Protein AF-A0A936LA09-F1 (afdb_monomer_lite)

Structure (mmCIF, N/CA/C/O backbone):
data_AF-A0A936LA09-F1
#
_entry.id   AF-A0A936LA09-F1
#
loop_
_atom_site.group_PDB
_atom_site.id
_atom_site.type_symbol
_atom_site.label_atom_id
_atom_site.label_alt_id
_atom_site.label_comp_id
_atom_site.label_asym_id
_atom_site.label_entity_id
_atom_site.label_seq_id
_atom_site.pdbx_PDB_ins_code
_atom_site.Cartn_x
_atom_site.Cartn_y
_atom_site.Cartn_z
_atom_site.occupancy
_atom_site.B_iso_or_equiv
_atom_site.auth_seq_id
_atom_site.auth_comp_id
_atom_site.auth_asym_id
_atom_site.auth_atom_id
_atom_site.pdbx_PDB_model_num
ATOM 1 N N . MET A 1 1 ? -47.688 -0.147 42.713 1.00 74.88 1 MET A N 1
ATOM 2 C CA . MET A 1 1 ? -46.733 -1.280 42.700 1.00 74.88 1 MET A CA 1
ATOM 3 C C . MET A 1 1 ? -46.413 -1.676 44.138 1.00 74.88 1 MET A C 1
ATOM 5 O O . MET A 1 1 ? -46.249 -0.783 44.959 1.00 74.88 1 MET A O 1
ATOM 9 N N . LYS A 1 2 ? -46.378 -2.975 44.463 1.00 88.44 2 LYS A N 1
ATOM 10 C CA . LYS A 1 2 ? -46.020 -3.497 45.798 1.00 88.44 2 LYS A CA 1
ATOM 11 C C . LYS A 1 2 ? -44.845 -4.467 45.643 1.00 88.44 2 LYS A C 1
ATOM 13 O O . LYS A 1 2 ? -44.886 -5.309 44.753 1.00 88.44 2 LYS A O 1
ATOM 18 N N . LEU A 1 3 ? -43.818 -4.344 46.483 1.00 84.94 3 LEU A N 1
ATOM 19 C CA . LEU A 1 3 ? -42.642 -5.223 46.501 1.00 84.94 3 LEU A CA 1
ATOM 20 C C . LEU A 1 3 ? -42.650 -6.055 47.788 1.00 84.94 3 LEU A C 1
ATOM 22 O O . LEU A 1 3 ? -42.941 -5.524 48.857 1.00 84.94 3 LEU A O 1
ATOM 26 N N . LYS A 1 4 ? -42.336 -7.351 47.684 1.00 92.81 4 LYS A N 1
ATOM 27 C CA . LYS A 1 4 ? -42.234 -8.273 48.824 1.00 92.81 4 LYS A CA 1
ATOM 28 C C . LYS A 1 4 ? -40.834 -8.873 48.861 1.00 92.81 4 LYS A C 1
ATOM 30 O O . LYS A 1 4 ? -40.398 -9.460 47.874 1.00 92.81 4 LYS A O 1
ATOM 35 N N . ALA A 1 5 ? -40.161 -8.760 50.002 1.00 90.56 5 ALA A N 1
ATOM 36 C CA . ALA A 1 5 ? -38.896 -9.442 50.236 1.00 90.56 5 ALA A CA 1
ATOM 37 C C . ALA A 1 5 ? -39.129 -10.965 50.257 1.00 90.56 5 ALA A C 1
ATOM 39 O O . ALA A 1 5 ? -39.983 -11.459 50.996 1.00 90.56 5 ALA A O 1
ATOM 40 N N . LYS A 1 6 ? -38.420 -11.699 49.394 1.00 94.19 6 LYS A N 1
ATOM 41 C CA . LYS A 1 6 ? -38.473 -13.173 49.319 1.00 94.19 6 LYS A CA 1
ATOM 42 C C . LYS A 1 6 ? -37.477 -13.848 50.265 1.00 94.19 6 LYS A C 1
ATOM 44 O O . LYS A 1 6 ? -37.658 -15.010 50.599 1.00 94.19 6 LYS A O 1
ATOM 49 N N . SER A 1 7 ? -36.476 -13.099 50.708 1.00 94.06 7 SER A N 1
ATOM 50 C CA . SER A 1 7 ? -35.463 -13.469 51.692 1.00 94.06 7 SER A CA 1
ATOM 51 C C . SER A 1 7 ? -35.265 -12.300 52.663 1.00 94.06 7 SER A C 1
ATOM 53 O O . SER A 1 7 ? -35.717 -11.188 52.360 1.00 94.06 7 SER A O 1
ATOM 55 N N . PRO A 1 8 ? -34.597 -12.501 53.813 1.00 91.12 8 PRO A N 1
ATOM 56 C CA . PRO A 1 8 ? -34.135 -11.390 54.637 1.00 91.12 8 PRO A CA 1
ATOM 57 C C . PRO A 1 8 ? -33.322 -10.406 53.788 1.00 91.12 8 PRO A C 1
ATOM 59 O O . PRO A 1 8 ? -32.470 -10.818 53.000 1.00 91.12 8 PRO A O 1
ATOM 62 N N . ILE A 1 9 ? -33.619 -9.112 53.916 1.00 87.62 9 ILE A N 1
ATOM 63 C CA . ILE A 1 9 ? -32.926 -8.040 53.198 1.00 87.62 9 ILE A CA 1
ATOM 64 C C . ILE A 1 9 ? -32.299 -7.080 54.201 1.00 87.62 9 ILE A C 1
ATOM 66 O O . ILE A 1 9 ? -32.921 -6.731 55.202 1.00 87.62 9 ILE A O 1
ATOM 70 N N . PHE A 1 10 ? -31.082 -6.636 53.907 1.00 86.94 10 PHE A N 1
ATOM 71 C CA . PHE A 1 10 ? -30.385 -5.609 54.669 1.00 86.94 10 PHE A CA 1
ATOM 72 C C . PHE A 1 10 ? -30.048 -4.443 53.743 1.00 86.94 10 PHE A C 1
ATOM 74 O O . PHE A 1 10 ? -29.351 -4.621 52.745 1.00 86.94 10 PHE A O 1
ATOM 81 N N . VAL A 1 11 ? -30.561 -3.254 54.064 1.00 84.94 11 VAL A N 1
ATOM 82 C CA . VAL A 1 11 ? -30.237 -2.012 53.355 1.00 84.94 11 VAL A CA 1
ATOM 83 C C . VAL A 1 11 ? -29.747 -1.012 54.389 1.00 84.94 11 VAL A C 1
ATOM 85 O O . VAL A 1 11 ? -30.521 -0.517 55.208 1.00 84.94 11 VAL A O 1
ATOM 88 N N . ARG A 1 12 ? -28.434 -0.784 54.364 1.00 81.50 12 ARG A N 1
ATOM 89 C CA . ARG A 1 12 ? -27.720 0.072 55.311 1.00 81.50 12 ARG A CA 1
ATOM 90 C C . ARG A 1 12 ? -28.133 1.532 55.153 1.00 81.50 12 ARG A C 1
ATOM 92 O O . ARG A 1 12 ? -28.332 2.001 54.032 1.00 81.50 12 ARG A O 1
ATOM 99 N N . ASP A 1 13 ? -28.177 2.254 56.266 1.00 80.44 13 ASP A N 1
ATOM 100 C CA . ASP A 1 13 ? -28.406 3.688 56.250 1.00 80.44 13 ASP A CA 1
ATOM 101 C C . ASP A 1 13 ? -27.199 4.483 55.728 1.00 80.44 13 ASP A C 1
ATOM 103 O O . ASP A 1 13 ? -26.047 4.249 56.099 1.00 80.44 13 ASP A O 1
ATOM 107 N N . GLY A 1 14 ? -27.476 5.450 54.852 1.00 66.75 14 GLY A N 1
ATOM 108 C CA . GLY A 1 14 ? -26.457 6.290 54.219 1.00 66.75 14 GLY A CA 1
ATOM 109 C C . GLY A 1 14 ? -26.005 7.475 55.077 1.00 66.75 14 GLY A C 1
ATOM 110 O O . GLY A 1 14 ? -24.965 8.069 54.791 1.00 66.75 14 GLY A O 1
ATOM 111 N N . ILE A 1 15 ? -26.759 7.835 56.122 1.00 63.25 15 ILE A N 1
ATOM 112 C CA . ILE A 1 15 ? -26.456 8.988 56.988 1.00 63.25 15 ILE A CA 1
ATOM 113 C C . ILE A 1 15 ? -25.325 8.648 57.968 1.00 63.25 15 ILE A C 1
ATOM 115 O O . ILE A 1 15 ? -24.419 9.463 58.159 1.00 63.25 15 ILE A O 1
ATOM 119 N N . GLY A 1 16 ? -25.293 7.414 58.486 1.00 56.69 16 GLY A N 1
ATOM 120 C CA . GLY A 1 16 ? -24.217 6.924 59.359 1.00 56.69 16 GLY A CA 1
ATOM 121 C C . GLY A 1 16 ? -22.817 6.952 58.721 1.00 56.69 16 GLY A C 1
ATOM 122 O O . GLY A 1 16 ? -21.820 7.021 59.432 1.00 56.69 16 GLY A O 1
ATOM 123 N N . GLN A 1 17 ? -22.710 6.973 57.384 1.00 52.00 17 GLN A N 1
ATOM 124 C CA . GLN A 1 17 ? -21.425 7.120 56.685 1.00 52.00 17 GLN A CA 1
ATOM 125 C C . GLN A 1 17 ? -20.828 8.532 56.757 1.00 52.00 17 GLN A C 1
ATOM 127 O O . GLN A 1 17 ? -19.607 8.656 56.688 1.00 52.00 17 GLN A O 1
ATOM 132 N N . LYS A 1 18 ? -21.648 9.589 56.856 1.00 51.75 18 LYS A N 1
ATOM 133 C CA . LYS A 1 18 ? -21.133 10.966 56.956 1.00 51.75 18 LYS A CA 1
ATOM 134 C C . LYS A 1 18 ? -20.646 11.273 58.371 1.00 51.75 18 LYS A C 1
ATOM 136 O O . LYS A 1 18 ? -19.568 11.819 58.526 1.00 51.75 18 LYS A O 1
ATOM 141 N N . GLN A 1 19 ? -21.378 10.824 59.390 1.00 50.25 19 GLN A N 1
ATOM 142 C CA . GLN A 1 19 ? -21.006 11.058 60.791 1.00 50.25 19 GLN A CA 1
ATOM 143 C C . GLN A 1 19 ? -19.781 10.237 61.238 1.00 50.25 19 GLN A C 1
ATOM 145 O O . GLN A 1 19 ? -18.969 10.737 62.007 1.00 50.25 19 GLN A O 1
ATOM 150 N N . ALA A 1 20 ? -19.593 9.021 60.708 1.00 51.16 20 ALA A N 1
ATOM 151 C CA . ALA A 1 20 ? -18.430 8.181 61.022 1.00 51.16 20 ALA A CA 1
ATOM 152 C C . ALA A 1 20 ? -17.122 8.607 60.323 1.00 51.16 20 ALA A C 1
ATOM 154 O O . ALA A 1 20 ? -16.051 8.154 60.713 1.00 51.16 20 ALA A O 1
ATOM 155 N N . LYS A 1 21 ? -17.184 9.446 59.276 1.00 50.59 21 LYS A N 1
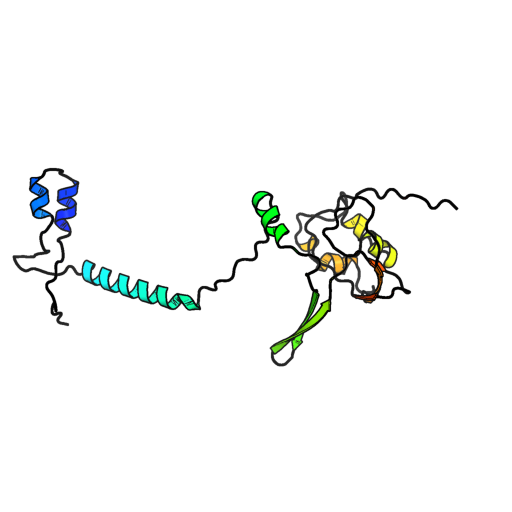ATOM 156 C CA . LYS A 1 21 ? -15.981 9.977 58.608 1.00 50.59 21 LYS A CA 1
ATOM 157 C C . LYS A 1 21 ? -15.410 11.217 59.293 1.00 50.59 21 LYS A C 1
ATOM 159 O O . LYS A 1 21 ? -14.215 11.456 59.159 1.00 50.59 21 LYS A O 1
ATOM 164 N N . ASP A 1 22 ? -16.241 11.948 60.034 1.00 51.84 22 ASP A N 1
ATOM 165 C CA . ASP A 1 22 ? -15.841 13.192 60.695 1.00 51.84 22 ASP A CA 1
ATOM 166 C C . ASP A 1 22 ? -15.380 12.980 62.151 1.00 51.84 22 ASP A C 1
ATOM 168 O O . ASP A 1 22 ? -14.693 13.840 62.687 1.00 51.84 22 ASP A O 1
ATOM 172 N N . ASN A 1 23 ? -15.676 11.830 62.780 1.00 50.12 23 ASN A N 1
ATOM 173 C CA . ASN A 1 23 ? -15.190 11.478 64.121 1.00 50.12 23 ASN A CA 1
ATOM 174 C C . ASN A 1 23 ? -14.807 9.990 64.202 1.00 50.12 23 ASN A C 1
ATOM 176 O O . ASN A 1 23 ? -15.669 9.109 64.207 1.00 50.12 23 ASN A O 1
ATOM 180 N N . TYR A 1 24 ? -13.502 9.715 64.280 1.00 46.81 24 TYR A N 1
ATOM 181 C CA . TYR A 1 24 ? -12.940 8.375 64.476 1.00 46.81 24 TYR A CA 1
ATOM 182 C C . TYR A 1 24 ? -12.953 8.033 65.979 1.00 46.81 24 TYR A C 1
ATOM 184 O O . TYR A 1 24 ? -11.932 8.109 66.656 1.00 46.81 24 TYR A O 1
ATOM 192 N N . GLN A 1 25 ? -14.138 7.737 66.514 1.00 52.62 25 GLN A N 1
ATOM 193 C CA . GLN A 1 25 ? -14.345 7.224 67.874 1.00 52.62 25 GLN A CA 1
ATOM 194 C C . GLN A 1 25 ? -15.089 5.881 67.797 1.00 52.62 25 GLN A C 1
ATOM 196 O O . GLN A 1 25 ? -16.050 5.737 67.035 1.00 52.62 25 GLN A O 1
ATOM 201 N N . ASP A 1 26 ? -14.606 4.883 68.542 1.00 49.09 26 ASP A N 1
ATOM 202 C CA . ASP A 1 26 ? -15.021 3.469 68.470 1.00 49.09 26 ASP A CA 1
ATOM 203 C C . ASP A 1 26 ? -16.518 3.238 68.774 1.00 49.09 26 ASP A C 1
ATOM 205 O O . ASP A 1 26 ? -17.129 2.278 68.304 1.00 49.09 26 ASP A O 1
ATOM 209 N N . ASP A 1 27 ? -17.157 4.161 69.482 1.00 49.31 27 ASP A N 1
ATOM 210 C CA . ASP A 1 27 ? -18.582 4.192 69.817 1.00 49.31 27 ASP A CA 1
ATOM 211 C C . ASP A 1 27 ? -19.490 4.610 68.637 1.00 49.31 27 ASP A C 1
ATOM 213 O O . ASP A 1 27 ? -20.666 4.233 68.586 1.00 49.31 27 ASP A O 1
ATOM 217 N N . VAL A 1 28 ? -18.947 5.272 67.606 1.00 50.03 28 VAL A N 1
ATOM 218 C CA . VAL A 1 28 ? -19.674 5.624 66.366 1.00 50.03 28 VAL A CA 1
ATOM 219 C C . VAL A 1 28 ? -19.814 4.413 65.427 1.00 50.03 28 VAL A C 1
ATOM 221 O O . VAL A 1 28 ? -20.756 4.346 64.628 1.00 50.03 28 VAL A O 1
ATOM 224 N N . GLN A 1 29 ? -18.945 3.400 65.555 1.00 47.84 29 GLN A N 1
ATOM 225 C CA . GLN A 1 29 ? -19.029 2.174 64.750 1.00 47.84 29 GLN A CA 1
ATOM 226 C C . GLN A 1 29 ? -20.273 1.330 65.063 1.00 47.84 29 GLN A C 1
ATOM 228 O O . GLN A 1 29 ? -20.778 0.660 64.162 1.00 47.84 29 GLN A O 1
ATOM 233 N N . GLN A 1 30 ? -20.846 1.402 66.271 1.00 49.03 30 GLN A N 1
ATOM 234 C CA . GLN A 1 30 ? -22.071 0.647 66.580 1.00 49.03 30 GLN A CA 1
ATOM 235 C C . GLN A 1 30 ? -23.279 1.118 65.750 1.00 49.03 30 GLN A C 1
ATOM 237 O O . GLN A 1 30 ? -24.130 0.313 65.372 1.00 49.03 30 GLN A O 1
ATOM 242 N N . ASN A 1 31 ? -23.312 2.396 65.358 1.00 52.16 31 ASN A N 1
ATOM 243 C CA . ASN A 1 31 ? -24.370 2.956 64.510 1.00 52.16 31 ASN A CA 1
ATOM 244 C C . ASN A 1 31 ? -24.140 2.723 63.006 1.00 52.16 31 ASN A C 1
ATOM 246 O O . ASN A 1 31 ? -25.004 3.040 62.181 1.00 52.16 31 ASN A O 1
ATOM 250 N N . ALA A 1 32 ? -23.001 2.134 62.631 1.00 56.38 32 ALA A N 1
ATOM 251 C CA . ALA A 1 32 ? -22.631 1.892 61.245 1.00 56.38 32 ALA A CA 1
ATOM 252 C C . ALA A 1 32 ? -23.529 0.846 60.561 1.00 56.38 32 ALA A C 1
ATOM 254 O O . ALA A 1 32 ? -23.687 0.904 59.344 1.00 56.38 32 ALA A O 1
ATOM 255 N N . HIS A 1 33 ? -24.142 -0.076 61.308 1.00 66.38 33 HIS A N 1
ATOM 256 C CA . HIS A 1 33 ? -24.943 -1.186 60.770 1.00 66.38 33 HIS A CA 1
ATOM 257 C C . HIS A 1 33 ? -26.460 -0.987 60.913 1.00 66.38 33 HIS A C 1
ATOM 259 O O . HIS A 1 33 ? -27.222 -1.950 60.981 1.00 66.38 33 HIS A O 1
ATOM 265 N N . THR A 1 34 ? -26.920 0.262 60.939 1.00 73.94 34 THR A N 1
ATOM 266 C CA . THR A 1 34 ? -28.344 0.593 61.073 1.00 73.94 34 THR A CA 1
ATOM 267 C C . THR A 1 34 ? -29.083 0.550 59.732 1.00 73.94 34 THR A C 1
ATOM 269 O O . THR A 1 34 ? -28.506 0.776 58.665 1.00 73.94 34 THR A O 1
ATOM 272 N N . PHE A 1 35 ? -30.379 0.230 59.780 1.00 81.56 35 PHE A N 1
ATOM 273 C CA . PHE A 1 35 ? -31.282 0.298 58.629 1.00 81.56 35 PHE A CA 1
ATOM 274 C C . PHE A 1 35 ? -31.772 1.729 58.402 1.00 81.56 35 PHE A C 1
ATOM 276 O O . PHE A 1 35 ? -32.018 2.463 59.361 1.00 81.56 35 PHE A O 1
ATOM 283 N N . SER A 1 36 ? -32.037 2.098 57.145 1.00 82.25 36 SER A N 1
ATOM 284 C CA . SER A 1 36 ? -32.763 3.337 56.852 1.00 82.25 36 SER A CA 1
ATOM 285 C C . SER A 1 36 ? -34.175 3.290 57.446 1.00 82.25 36 SER A C 1
ATOM 287 O O . SER A 1 36 ? -34.971 2.399 57.133 1.00 82.25 36 SER A O 1
ATOM 289 N N . GLN A 1 37 ? -34.493 4.265 58.299 1.00 84.44 37 GLN A N 1
ATOM 290 C CA . GLN A 1 37 ? -35.781 4.363 58.982 1.00 84.44 37 GLN A CA 1
ATOM 291 C C . GLN A 1 37 ? -36.306 5.798 59.023 1.00 84.44 37 GLN A C 1
ATOM 293 O O . GLN A 1 37 ? -35.547 6.756 59.141 1.00 84.44 37 GLN A O 1
ATOM 298 N N . TYR A 1 38 ? -37.625 5.949 58.957 1.00 81.12 38 TYR A N 1
ATOM 299 C CA . TYR A 1 38 ? -38.308 7.216 59.198 1.00 81.12 38 TYR A CA 1
ATOM 300 C C . TYR A 1 38 ? -39.467 6.969 60.161 1.00 81.12 38 TYR A C 1
ATOM 302 O O . TYR A 1 38 ? -40.348 6.157 59.879 1.00 81.12 38 TYR A O 1
ATOM 310 N N . LYS A 1 39 ? -39.452 7.642 61.321 1.00 85.31 39 LYS A N 1
ATOM 311 C CA . LYS A 1 39 ? -40.454 7.474 62.393 1.00 85.31 39 LYS A CA 1
ATOM 312 C C . LYS A 1 39 ? -40.681 5.998 62.783 1.00 85.31 39 LYS A C 1
ATOM 314 O O . LYS A 1 39 ? -41.817 5.536 62.850 1.00 85.31 39 LYS A O 1
ATOM 319 N N . GLY A 1 40 ? -39.592 5.245 62.971 1.00 81.75 40 GLY A N 1
ATOM 320 C CA . GLY A 1 40 ? -39.626 3.830 63.372 1.00 81.75 40 GLY A CA 1
ATOM 321 C C . GLY A 1 40 ? -40.079 2.849 62.283 1.00 81.75 40 GLY A C 1
ATOM 322 O O . GLY A 1 40 ? -40.226 1.661 62.553 1.00 81.75 40 GLY A O 1
ATOM 323 N N . ARG A 1 41 ? -40.304 3.315 61.047 1.00 85.19 41 ARG A N 1
ATOM 324 C CA . ARG A 1 41 ? -40.605 2.454 59.898 1.00 85.19 41 ARG A CA 1
ATOM 325 C C . ARG A 1 41 ? -39.387 2.343 58.997 1.00 85.19 41 ARG A C 1
ATOM 327 O O . ARG A 1 41 ? -38.902 3.352 58.485 1.00 85.19 41 ARG A O 1
ATOM 334 N N . TYR A 1 42 ? -38.928 1.116 58.785 1.00 88.88 42 TYR A N 1
ATOM 335 C CA . TYR A 1 42 ? -37.850 0.825 57.848 1.00 88.88 42 TYR A CA 1
ATOM 336 C C . TYR A 1 42 ? -38.304 1.032 56.406 1.00 88.88 42 TYR A C 1
ATOM 338 O O . TYR A 1 42 ? -39.445 0.726 56.047 1.00 88.88 42 TYR A O 1
ATOM 346 N N . PHE A 1 43 ? -37.404 1.536 55.571 1.00 88.44 43 PHE A N 1
ATOM 347 C CA . PHE A 1 43 ? -37.664 1.723 54.150 1.00 88.44 43 PHE A CA 1
ATOM 348 C C . PHE A 1 43 ? -36.411 1.448 53.320 1.00 88.44 43 PHE A C 1
ATOM 350 O O . PHE A 1 43 ? -35.287 1.511 53.809 1.00 88.44 43 PHE A O 1
ATOM 357 N N . ILE A 1 44 ? -36.616 1.163 52.036 1.00 89.00 44 ILE A N 1
ATOM 358 C CA . ILE A 1 44 ? -35.534 1.052 51.058 1.00 89.00 44 ILE A CA 1
ATOM 359 C C . ILE A 1 44 ? -35.396 2.417 50.375 1.00 89.00 44 ILE A C 1
ATOM 361 O O . ILE A 1 44 ? -36.367 2.876 49.763 1.00 89.00 44 ILE A O 1
ATOM 365 N N . PRO A 1 45 ? -34.231 3.083 50.439 1.00 88.94 45 PRO A N 1
ATOM 366 C CA . PRO A 1 45 ? -34.027 4.343 49.740 1.00 88.94 45 PRO A CA 1
ATOM 367 C C . PRO A 1 45 ? -34.221 4.191 48.225 1.00 88.94 45 PRO A C 1
ATOM 369 O O . PRO A 1 45 ? -33.708 3.254 47.607 1.00 88.94 45 PRO A O 1
ATOM 372 N N . GLY A 1 46 ? -34.894 5.158 47.593 1.00 89.94 46 GLY A N 1
ATOM 373 C CA . GLY A 1 46 ? -35.107 5.152 46.138 1.00 89.94 46 GLY A CA 1
ATOM 374 C C . GLY A 1 46 ? -33.800 5.153 45.332 1.00 89.94 46 GLY A C 1
ATOM 375 O O . GLY A 1 46 ? -33.738 4.593 44.239 1.00 89.94 46 GLY A O 1
ATOM 376 N N . THR A 1 47 ? -32.724 5.706 45.896 1.00 89.62 47 THR A N 1
ATOM 377 C CA . THR A 1 47 ? -31.371 5.673 45.322 1.00 89.62 47 THR A CA 1
ATOM 378 C C . THR A 1 47 ? -30.799 4.259 45.224 1.00 89.62 47 THR A C 1
ATOM 380 O O . THR A 1 47 ? -30.135 3.956 44.235 1.00 89.62 47 THR A O 1
ATOM 383 N N . SER A 1 48 ? -31.103 3.378 46.184 1.00 88.81 48 SER A N 1
ATOM 384 C CA . SER A 1 48 ? -30.666 1.975 46.159 1.00 88.81 48 SER A CA 1
ATOM 385 C C . SER A 1 48 ? -31.372 1.201 45.045 1.00 88.81 48 SER A C 1
ATOM 387 O O . SER A 1 48 ? -30.724 0.507 44.267 1.00 88.81 48 SER A O 1
ATOM 389 N N . ILE A 1 49 ? -32.689 1.395 44.897 1.00 90.38 49 ILE A N 1
ATOM 390 C CA . ILE A 1 49 ? -33.475 0.779 43.813 1.00 90.38 49 ILE A CA 1
ATOM 391 C C . ILE A 1 49 ? -33.000 1.292 42.447 1.00 90.38 49 ILE A C 1
ATOM 393 O O . ILE A 1 49 ? -32.786 0.503 41.528 1.00 90.38 49 ILE A O 1
ATOM 397 N N . LYS A 1 50 ? -32.777 2.606 42.319 1.00 92.50 50 LYS A N 1
ATOM 398 C CA . LYS A 1 50 ? -32.237 3.220 41.098 1.00 92.50 50 LYS A CA 1
ATOM 399 C C . LYS A 1 50 ? -30.862 2.652 40.734 1.00 92.50 50 LYS A C 1
ATOM 401 O O . LYS A 1 50 ? -30.625 2.356 39.567 1.00 92.50 50 LYS A O 1
ATOM 406 N N . GLY A 1 51 ? -29.970 2.510 41.715 1.00 92.12 51 GLY A N 1
ATOM 407 C CA . GLY A 1 51 ? -28.637 1.935 41.526 1.00 92.12 51 GLY A CA 1
ATOM 408 C C . GLY A 1 51 ? -28.693 0.478 41.073 1.00 92.12 51 GLY A C 1
ATOM 409 O O . GLY A 1 51 ? -28.039 0.125 40.098 1.00 92.12 51 GLY A O 1
ATOM 410 N N . MET A 1 52 ? -29.541 -0.334 41.711 1.00 92.44 52 MET A N 1
ATOM 411 C CA . MET A 1 52 ? -29.761 -1.733 41.334 1.00 92.44 52 MET A CA 1
ATOM 412 C C . MET A 1 52 ? -30.224 -1.862 39.876 1.00 92.44 52 MET A C 1
ATOM 414 O O . MET A 1 52 ? -29.632 -2.623 39.116 1.00 92.44 52 MET A O 1
ATOM 418 N N . ILE A 1 53 ? -31.243 -1.095 39.467 1.00 94.56 53 ILE A N 1
ATOM 419 C CA . ILE A 1 53 ? -31.761 -1.137 38.090 1.00 94.56 53 ILE A CA 1
ATOM 420 C C . ILE A 1 53 ? -30.697 -0.675 37.091 1.00 94.56 53 ILE A C 1
ATOM 422 O O . ILE A 1 53 ? -30.506 -1.331 36.070 1.00 94.56 53 ILE A O 1
ATOM 426 N N . ARG A 1 54 ? -29.981 0.422 37.385 1.00 93.00 54 ARG A N 1
ATOM 427 C CA . ARG A 1 54 ? -28.890 0.911 36.529 1.00 93.00 54 ARG A CA 1
ATOM 428 C C . ARG A 1 54 ? -27.823 -0.163 36.323 1.00 93.00 54 ARG A C 1
ATOM 430 O O . ARG A 1 54 ? -27.463 -0.410 35.183 1.00 93.00 54 ARG A O 1
ATOM 437 N N . ASN A 1 55 ? -27.368 -0.798 37.401 1.00 93.56 55 ASN A N 1
ATOM 438 C CA . ASN A 1 55 ? -26.309 -1.802 37.342 1.00 93.56 55 ASN A CA 1
ATOM 439 C C . ASN A 1 55 ? -26.711 -3.007 36.477 1.00 93.56 55 ASN A C 1
ATOM 441 O O . ASN A 1 55 ? -25.952 -3.447 35.622 1.00 93.56 55 ASN A O 1
ATOM 445 N N . VAL A 1 56 ? -27.938 -3.509 36.646 1.00 92.69 56 VAL A N 1
ATOM 446 C CA . VAL A 1 56 ? -28.445 -4.620 35.823 1.00 92.69 56 VAL A CA 1
ATOM 447 C C . VAL A 1 56 ? -28.557 -4.213 34.351 1.00 92.69 56 VAL A C 1
ATOM 449 O O . VAL A 1 56 ? -28.144 -4.969 33.477 1.00 92.69 56 VAL A O 1
ATOM 452 N N . LEU A 1 57 ? -29.078 -3.016 34.060 1.00 90.62 57 LEU A N 1
ATOM 453 C CA . LEU A 1 57 ? -29.200 -2.522 32.686 1.00 90.62 57 LEU A CA 1
ATOM 454 C C . LEU A 1 57 ? -27.830 -2.329 32.017 1.00 90.62 57 LEU A C 1
ATOM 456 O O . LEU A 1 57 ? -27.682 -2.604 30.831 1.00 90.62 57 LEU A O 1
ATOM 460 N N . GLU A 1 58 ? -26.838 -1.865 32.771 1.00 87.19 58 GLU A N 1
ATOM 461 C CA . GLU A 1 58 ? -25.464 -1.673 32.311 1.00 87.19 58 GLU A CA 1
ATOM 462 C C . GLU A 1 58 ? -24.812 -3.007 31.930 1.00 87.19 58 GLU A C 1
ATOM 464 O O . GLU A 1 58 ? -24.317 -3.141 30.812 1.00 87.19 58 GLU A O 1
ATOM 469 N N . ILE A 1 59 ? -24.919 -4.024 32.792 1.00 87.88 59 ILE A N 1
ATOM 470 C CA . ILE A 1 59 ? -24.432 -5.383 32.505 1.00 87.88 59 ILE A CA 1
ATOM 471 C C . ILE A 1 59 ? -25.106 -5.950 31.249 1.00 87.88 59 ILE A C 1
ATOM 473 O O . ILE A 1 59 ? -24.421 -6.455 30.362 1.00 87.88 59 ILE A O 1
ATOM 477 N N . LEU A 1 60 ? -26.434 -5.833 31.139 1.00 87.38 60 LEU A N 1
ATOM 478 C CA . LEU A 1 60 ? -27.172 -6.292 29.956 1.00 87.38 60 LEU A CA 1
ATOM 479 C C . LEU A 1 60 ? -26.746 -5.545 28.684 1.00 87.38 60 LEU A C 1
ATOM 481 O O . LEU A 1 60 ? -26.636 -6.150 27.620 1.00 87.38 60 LEU A O 1
ATOM 485 N N . SER A 1 61 ? -26.486 -4.240 28.792 1.00 82.69 61 SER A N 1
ATOM 486 C CA . SER A 1 61 ? -26.063 -3.412 27.659 1.00 82.69 61 SER A CA 1
ATOM 487 C C . SER A 1 61 ? -24.660 -3.779 27.178 1.00 82.69 61 SER A C 1
ATOM 489 O O . SER A 1 61 ? -24.446 -3.858 25.972 1.00 82.69 61 SER A O 1
ATOM 491 N N . PHE A 1 62 ? -23.719 -4.032 28.094 1.00 77.44 62 PHE A N 1
ATOM 492 C CA . PHE A 1 62 ? -22.358 -4.443 27.741 1.00 77.44 62 PHE A CA 1
ATOM 493 C C . PHE A 1 62 ? -22.278 -5.895 27.264 1.00 77.44 62 PHE A C 1
ATOM 495 O O . PHE A 1 62 ? -21.550 -6.166 26.314 1.00 77.44 62 PHE A O 1
ATOM 502 N N . GLY A 1 63 ? -23.067 -6.811 27.834 1.00 76.38 63 GLY A N 1
ATOM 503 C CA . GLY A 1 63 ? -23.166 -8.186 27.331 1.00 76.38 63 GLY A CA 1
ATOM 504 C C . GLY A 1 63 ? -23.680 -8.248 25.888 1.00 76.38 63 GLY A C 1
ATOM 505 O O . GLY A 1 63 ? -23.208 -9.046 25.091 1.00 76.38 63 GLY A O 1
ATOM 506 N N . ALA A 1 64 ? -24.574 -7.337 25.496 1.00 70.88 64 ALA A N 1
ATOM 507 C CA . ALA A 1 64 ? -25.064 -7.236 24.119 1.00 70.88 64 ALA A CA 1
ATOM 508 C C . ALA A 1 64 ? -24.062 -6.600 23.124 1.00 70.88 64 ALA A C 1
ATOM 510 O O . ALA A 1 64 ? -24.380 -6.465 21.938 1.00 70.88 64 ALA A O 1
ATOM 511 N N . MET A 1 65 ? -22.880 -6.163 23.578 1.00 67.19 65 MET A N 1
ATOM 512 C CA . MET A 1 65 ? -21.826 -5.618 22.713 1.00 67.19 65 MET A CA 1
ATOM 513 C C . MET A 1 65 ? -20.804 -6.669 22.255 1.00 67.19 65 MET A C 1
ATOM 515 O O . MET A 1 65 ? -19.956 -6.330 21.434 1.00 67.19 65 MET A O 1
ATOM 519 N N . GLU A 1 66 ? -20.897 -7.921 22.714 1.00 62.91 66 GLU A N 1
ATOM 520 C CA . GLU A 1 66 ? -19.946 -8.999 22.386 1.00 62.91 66 GLU A CA 1
ATOM 521 C C . GLU A 1 66 ? -19.833 -9.241 20.863 1.00 62.91 66 GLU A C 1
ATOM 523 O O . GLU A 1 66 ? -18.730 -9.318 20.335 1.00 62.91 66 GLU A O 1
ATOM 528 N N . ASP A 1 67 ? -20.950 -9.175 20.126 1.00 61.66 67 ASP A N 1
ATOM 529 C CA . ASP A 1 67 ? -20.983 -9.285 18.652 1.00 61.66 67 ASP A CA 1
ATOM 530 C C . ASP A 1 67 ? -20.721 -7.957 17.905 1.00 61.66 67 ASP A C 1
ATOM 532 O O . ASP A 1 67 ? -20.694 -7.912 16.672 1.00 61.66 67 ASP A O 1
ATOM 536 N N . LYS A 1 68 ? -20.582 -6.837 18.627 1.00 57.47 68 LYS A N 1
ATOM 537 C CA . LYS A 1 68 ? -20.387 -5.489 18.048 1.00 57.47 68 LYS A CA 1
ATOM 538 C C . LYS A 1 68 ? -18.972 -4.955 18.226 1.00 57.47 68 LYS A C 1
ATOM 540 O O . LYS A 1 68 ? -18.603 -3.992 17.550 1.00 57.47 68 LYS A O 1
ATOM 545 N N . VAL A 1 69 ? -18.186 -5.554 19.116 1.00 57.47 69 VAL A N 1
ATOM 546 C CA . VAL A 1 69 ? -16.768 -5.244 19.286 1.00 57.47 69 VAL A CA 1
ATOM 547 C C . VAL A 1 69 ? -15.984 -6.262 18.480 1.00 57.47 69 VAL A C 1
ATOM 549 O O . VAL A 1 69 ? -15.810 -7.412 18.858 1.00 57.47 69 VAL A O 1
ATOM 552 N N . ASN A 1 70 ? -15.555 -5.830 17.305 1.00 54.75 70 ASN A N 1
ATOM 553 C CA . ASN A 1 70 ? -14.795 -6.667 16.404 1.00 54.75 70 ASN A CA 1
ATOM 554 C C . ASN A 1 70 ? -13.388 -6.894 16.982 1.00 54.75 70 ASN A C 1
ATOM 556 O O . ASN A 1 70 ? -12.650 -5.924 17.161 1.00 54.75 70 ASN A O 1
ATOM 560 N N . ASP A 1 71 ? -13.004 -8.149 17.230 1.00 52.59 71 ASP A N 1
ATOM 561 C CA . ASP A 1 71 ? -11.661 -8.558 17.686 1.00 52.59 71 ASP A CA 1
ATOM 562 C C . ASP A 1 71 ? -10.621 -8.469 16.548 1.00 52.59 71 ASP A C 1
ATOM 564 O O . ASP A 1 71 ? -9.747 -9.317 16.336 1.00 52.59 71 ASP A O 1
ATOM 568 N N . HIS A 1 72 ? -10.744 -7.430 15.723 1.00 56.72 72 HIS A N 1
ATOM 569 C CA . HIS A 1 72 ? -9.759 -7.105 14.719 1.00 56.72 72 HIS A CA 1
ATOM 570 C C . HIS A 1 72 ? -8.499 -6.639 15.436 1.00 56.72 72 HIS A C 1
ATOM 572 O O . HIS A 1 72 ? -8.384 -5.489 15.858 1.00 56.72 72 HIS A O 1
ATOM 578 N N . LYS A 1 73 ? -7.513 -7.537 15.509 1.00 55.66 73 LYS A N 1
ATOM 579 C CA . LYS A 1 73 ? -6.116 -7.167 15.726 1.00 55.66 73 LYS A CA 1
ATOM 580 C C . LYS A 1 73 ? -5.788 -6.022 14.774 1.00 55.66 73 LYS A C 1
ATOM 582 O O . LYS A 1 73 ? -5.735 -6.216 13.558 1.00 55.66 73 LYS A O 1
ATOM 587 N N . TYR A 1 74 ? -5.604 -4.824 15.321 1.00 55.88 74 TYR A N 1
ATOM 588 C CA . TYR A 1 74 ? -5.159 -3.680 14.541 1.00 55.88 74 TYR A CA 1
ATOM 589 C C . TYR A 1 74 ? -3.885 -4.073 13.799 1.00 55.88 74 TYR A C 1
ATOM 591 O O . TYR A 1 74 ? -2.985 -4.684 14.379 1.00 55.88 74 TYR A O 1
ATOM 599 N N . ALA A 1 75 ? -3.821 -3.755 12.507 1.00 59.00 75 ALA A N 1
ATOM 600 C CA . ALA A 1 75 ? -2.617 -3.985 11.730 1.00 59.00 75 ALA A CA 1
ATOM 601 C C . ALA A 1 75 ? -1.472 -3.203 12.387 1.00 59.00 75 ALA A C 1
ATOM 603 O O . ALA A 1 75 ? -1.417 -1.976 12.290 1.00 59.00 75 ALA A O 1
ATOM 604 N N . LEU A 1 76 ? -0.574 -3.911 13.077 1.00 61.47 76 LEU A N 1
ATOM 605 C CA . LEU A 1 76 ? 0.673 -3.339 13.558 1.00 61.47 76 LEU A CA 1
ATOM 606 C C . LEU A 1 76 ? 1.419 -2.882 12.307 1.00 61.47 76 LEU A C 1
ATOM 608 O O . LEU A 1 76 ? 1.848 -3.708 11.515 1.00 61.47 76 LEU A O 1
ATOM 612 N N . ARG A 1 77 ? 1.497 -1.573 12.079 1.00 62.38 77 ARG A N 1
ATOM 613 C CA . ARG A 1 77 ? 2.254 -0.971 10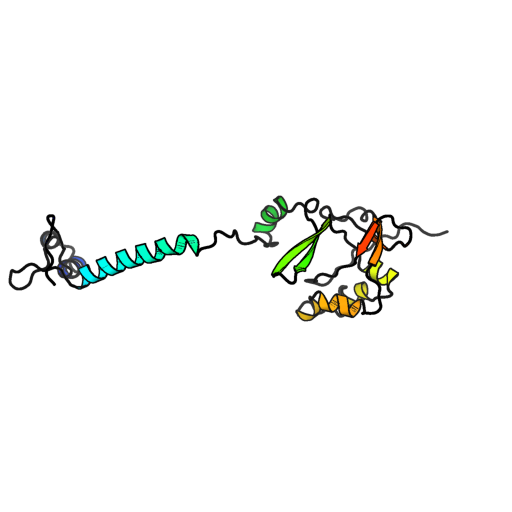.971 1.00 62.38 77 ARG A CA 1
ATOM 614 C C . ARG A 1 77 ? 3.244 0.048 11.515 1.00 62.38 77 ARG A C 1
ATOM 616 O O . ARG A 1 77 ? 3.458 1.106 10.926 1.00 62.38 77 ARG A O 1
ATOM 623 N N . ASP A 1 78 ? 3.806 -0.268 12.673 1.00 63.22 78 ASP A N 1
ATOM 624 C CA . ASP A 1 78 ? 4.801 0.571 13.303 1.00 63.22 78 ASP A CA 1
ATOM 625 C C . ASP A 1 78 ? 6.194 0.149 12.836 1.00 63.22 78 ASP A C 1
ATOM 627 O O . ASP A 1 78 ? 6.683 -0.941 13.126 1.00 63.22 78 ASP A O 1
ATOM 631 N N . LEU A 1 79 ? 6.802 1.023 12.040 1.00 65.12 79 LEU A N 1
ATOM 632 C CA . LEU A 1 79 ? 8.178 0.892 11.569 1.00 65.12 79 LEU A CA 1
ATOM 633 C C . LEU A 1 79 ? 9.152 1.681 12.461 1.00 65.12 79 LEU A C 1
ATOM 635 O O . LEU A 1 79 ? 10.315 1.833 12.088 1.00 65.12 79 LEU A O 1
ATOM 639 N N . SER A 1 80 ? 8.687 2.225 13.592 1.00 59.41 80 SER A N 1
ATOM 640 C CA . SER A 1 80 ? 9.509 2.944 14.564 1.00 59.41 80 SER A CA 1
ATOM 641 C C . SER A 1 80 ? 10.209 1.987 15.536 1.00 59.41 80 SER A C 1
ATOM 643 O O . SER A 1 80 ? 9.736 0.885 15.819 1.00 59.41 80 SER A O 1
ATOM 645 N N . GLY A 1 81 ? 11.385 2.413 16.010 1.00 69.62 81 GLY A N 1
ATOM 646 C CA . GLY A 1 81 ? 12.445 1.553 16.548 1.00 69.62 81 GLY A CA 1
ATOM 647 C C . GLY A 1 81 ? 12.009 0.407 17.466 1.00 69.62 81 GLY A C 1
ATOM 648 O O . GLY A 1 81 ? 12.395 -0.729 17.212 1.00 69.62 81 GLY A O 1
ATOM 649 N N . ALA A 1 82 ? 11.191 0.671 18.492 1.00 67.75 82 ALA A N 1
ATOM 650 C CA . ALA A 1 82 ? 10.840 -0.332 19.505 1.00 67.75 82 ALA A CA 1
ATOM 651 C C . ALA A 1 82 ? 9.952 -1.476 18.977 1.00 67.75 82 ALA A C 1
ATOM 653 O O . ALA A 1 82 ? 10.032 -2.590 19.484 1.00 67.75 82 ALA A O 1
ATOM 654 N N . MET A 1 83 ? 9.127 -1.219 17.956 1.00 66.31 83 MET A N 1
ATOM 655 C CA . MET A 1 83 ? 8.199 -2.206 17.379 1.00 66.31 83 MET A CA 1
ATOM 656 C C . MET A 1 83 ? 8.650 -2.719 16.007 1.00 66.31 83 MET A C 1
ATOM 658 O O . MET A 1 83 ? 8.081 -3.678 15.482 1.00 66.31 83 MET A O 1
ATOM 662 N N . GLN A 1 84 ? 9.703 -2.124 15.441 1.00 69.44 84 GLN A N 1
ATOM 663 C CA . GLN A 1 84 ? 10.230 -2.472 14.127 1.00 69.44 84 GLN A CA 1
ATOM 664 C C . GLN A 1 84 ? 10.681 -3.937 14.049 1.00 69.44 84 GLN A C 1
ATOM 666 O O . GLN A 1 84 ? 10.358 -4.614 13.075 1.00 69.44 84 GLN A O 1
ATOM 671 N N . GLU A 1 85 ? 11.414 -4.445 15.045 1.00 72.56 85 GLU A N 1
ATOM 672 C CA . GLU A 1 85 ? 11.874 -5.842 15.038 1.00 72.56 85 GLU A CA 1
ATOM 673 C C . GLU A 1 85 ? 10.706 -6.825 15.087 1.00 72.56 85 GLU A C 1
ATOM 675 O O . GLU A 1 85 ? 10.676 -7.788 14.322 1.00 72.56 85 GLU A O 1
ATOM 680 N N . GLN A 1 86 ? 9.714 -6.555 15.934 1.00 72.50 86 GLN A N 1
ATOM 681 C CA . GLN A 1 86 ? 8.546 -7.415 16.083 1.00 72.50 86 GLN A CA 1
ATOM 682 C C . GLN A 1 86 ? 7.657 -7.389 14.833 1.00 72.50 86 GLN A C 1
ATOM 684 O O . GLN A 1 86 ? 7.199 -8.440 14.394 1.00 72.50 86 GLN A O 1
ATOM 689 N N . TYR A 1 87 ? 7.493 -6.224 14.199 1.00 70.56 87 TYR A N 1
ATOM 690 C CA . TYR A 1 87 ? 6.806 -6.100 12.913 1.00 70.56 87 TYR A CA 1
ATOM 691 C C . TYR A 1 87 ? 7.552 -6.820 11.777 1.00 70.56 87 TYR A C 1
ATOM 693 O O . TYR A 1 87 ? 6.944 -7.520 10.967 1.00 70.56 87 TYR A O 1
ATOM 701 N N . LEU A 1 88 ? 8.879 -6.671 11.702 1.00 71.06 88 LEU A N 1
ATOM 702 C CA . LEU A 1 88 ? 9.684 -7.272 10.634 1.00 71.06 88 LEU A CA 1
ATOM 703 C C . LEU A 1 88 ? 9.879 -8.782 10.799 1.00 71.06 88 LEU A C 1
ATOM 705 O O . LEU A 1 88 ? 10.086 -9.459 9.794 1.00 71.06 88 LEU A O 1
ATOM 709 N N . LYS A 1 89 ? 9.788 -9.320 12.021 1.00 73.81 89 LYS A N 1
ATOM 710 C CA . LYS A 1 89 ? 9.916 -10.761 12.297 1.00 73.81 89 LYS A CA 1
ATOM 711 C C . LYS A 1 89 ? 8.903 -11.597 11.512 1.00 73.81 89 LYS A C 1
ATOM 713 O O . LYS A 1 89 ? 9.251 -12.658 10.991 1.00 73.81 89 LYS A O 1
ATOM 718 N N . ASP A 1 90 ? 7.681 -11.091 11.391 1.00 69.88 90 ASP A N 1
ATOM 719 C CA . ASP A 1 90 ? 6.593 -11.768 10.683 1.00 69.88 90 ASP A CA 1
ATOM 720 C C . ASP A 1 90 ? 6.452 -11.302 9.224 1.00 69.88 90 ASP A C 1
ATOM 722 O O . ASP A 1 90 ? 5.747 -11.930 8.427 1.00 69.88 90 ASP A O 1
ATOM 726 N N . PHE A 1 91 ? 7.161 -10.239 8.830 1.00 71.19 91 PHE A N 1
ATOM 727 C CA . PHE A 1 91 ? 7.152 -9.728 7.465 1.00 71.19 91 PHE A CA 1
ATOM 728 C C . PHE A 1 91 ? 7.973 -10.634 6.534 1.00 71.19 91 PHE A C 1
ATOM 730 O O . PHE A 1 91 ? 9.194 -10.521 6.436 1.00 71.19 91 PHE A O 1
ATOM 737 N N . LYS A 1 92 ? 7.281 -11.530 5.819 1.00 74.75 92 LYS A N 1
ATOM 738 C CA . LYS A 1 92 ? 7.865 -12.465 4.844 1.00 74.75 92 LYS A CA 1
ATOM 739 C C . LYS A 1 92 ? 7.587 -12.001 3.409 1.00 74.75 92 LYS A C 1
ATOM 741 O O . LYS A 1 92 ? 6.509 -12.278 2.885 1.00 74.75 92 LYS A O 1
ATOM 746 N N . PRO A 1 93 ? 8.511 -11.261 2.773 1.00 68.44 93 PRO A N 1
ATOM 747 C CA . PRO A 1 93 ? 8.308 -10.643 1.460 1.00 68.44 93 PRO A CA 1
ATOM 748 C C . PRO A 1 93 ? 8.100 -11.670 0.339 1.00 68.44 93 PRO A C 1
ATOM 750 O O . PRO A 1 93 ? 7.396 -11.390 -0.626 1.00 68.44 93 PRO A O 1
ATOM 753 N N . ASP A 1 94 ? 8.645 -12.871 0.508 1.00 72.38 94 ASP A N 1
ATOM 754 C CA . ASP A 1 94 ? 8.453 -14.057 -0.330 1.00 72.38 94 ASP A CA 1
ATOM 755 C C . ASP A 1 94 ? 7.038 -14.655 -0.243 1.00 72.38 94 ASP A C 1
ATOM 757 O O . ASP A 1 94 ? 6.670 -15.487 -1.069 1.00 72.38 94 ASP A O 1
ATOM 761 N N . LYS A 1 95 ? 6.231 -14.220 0.731 1.00 79.31 95 LYS A N 1
ATOM 762 C CA . LYS A 1 95 ? 4.842 -14.657 0.942 1.00 79.31 95 LYS A CA 1
ATOM 763 C C . LYS A 1 95 ? 3.820 -13.544 0.722 1.00 79.31 95 LYS A C 1
ATOM 765 O O . LYS A 1 95 ? 2.658 -13.696 1.095 1.00 79.31 95 LYS A O 1
ATOM 770 N N . ILE A 1 96 ? 4.239 -12.423 0.139 1.00 82.38 96 ILE A N 1
ATOM 771 C CA . ILE A 1 96 ? 3.337 -11.330 -0.221 1.00 82.38 96 ILE A CA 1
ATOM 772 C C . ILE A 1 96 ? 2.897 -11.542 -1.663 1.00 82.38 96 ILE A C 1
ATOM 774 O O . ILE A 1 96 ? 3.705 -11.436 -2.581 1.00 82.38 96 ILE A O 1
ATOM 778 N N . TYR A 1 97 ? 1.610 -11.817 -1.844 1.00 87.62 97 TYR A N 1
ATOM 779 C CA . TYR A 1 97 ? 0.981 -11.957 -3.154 1.00 87.62 97 TYR A CA 1
ATOM 780 C C . TYR A 1 97 ? 0.311 -10.644 -3.559 1.00 87.62 97 TYR A C 1
ATOM 782 O O . TYR A 1 97 ? -0.116 -9.857 -2.708 1.00 87.62 97 TYR A O 1
ATOM 790 N N . CYS A 1 98 ? 0.234 -10.387 -4.858 1.00 89.38 98 CYS A N 1
ATOM 791 C CA . CYS A 1 98 ? -0.489 -9.258 -5.423 1.00 89.38 98 CYS A CA 1
ATOM 792 C C . CYS A 1 98 ? -1.565 -9.743 -6.393 1.00 89.38 98 CYS A C 1
ATOM 794 O O . CYS A 1 98 ? -1.476 -10.828 -6.953 1.00 89.38 98 CYS A O 1
ATOM 796 N N . GLY A 1 99 ? -2.587 -8.919 -6.608 1.00 91.69 99 GLY A N 1
ATOM 797 C CA . GLY A 1 99 ? -3.667 -9.249 -7.522 1.00 91.69 99 GLY A CA 1
ATOM 798 C C . GLY A 1 99 ? -4.565 -8.060 -7.825 1.00 91.69 99 GLY A C 1
ATOM 799 O O . GLY A 1 99 ? -4.500 -7.027 -7.152 1.00 91.69 99 GLY A O 1
ATOM 800 N N . TRP A 1 100 ? -5.401 -8.208 -8.847 1.00 93.19 100 TRP A N 1
ATOM 801 C CA . TRP A 1 100 ? -6.414 -7.219 -9.204 1.00 93.19 100 TRP A CA 1
ATOM 802 C C . TRP A 1 100 ? -7.735 -7.560 -8.537 1.00 93.19 100 TRP A C 1
ATOM 804 O O . TRP A 1 100 ? -8.302 -8.619 -8.792 1.00 93.19 100 TRP A O 1
ATOM 814 N N . LEU A 1 101 ? -8.238 -6.650 -7.708 1.00 93.69 101 LEU A N 1
ATOM 815 C CA . LEU A 1 101 ? -9.577 -6.751 -7.145 1.00 93.69 101 LEU A CA 1
ATOM 816 C C . LEU A 1 101 ? -10.580 -6.132 -8.123 1.00 93.69 101 LEU A C 1
ATOM 818 O O . LEU A 1 101 ? -10.486 -4.947 -8.447 1.00 93.69 101 LEU A O 1
ATOM 822 N N . LYS A 1 102 ? -11.550 -6.927 -8.565 1.00 94.94 102 LYS A N 1
ATOM 823 C CA . LYS A 1 102 ? -12.673 -6.493 -9.395 1.00 94.94 102 LYS A CA 1
ATOM 824 C C . LYS A 1 102 ? -13.970 -6.689 -8.620 1.00 94.94 102 LYS A C 1
ATOM 826 O O . LYS A 1 102 ? -14.181 -7.737 -8.016 1.00 94.94 102 LYS A O 1
ATOM 831 N N . ARG A 1 103 ? -14.844 -5.686 -8.661 1.00 95.06 103 ARG A N 1
ATOM 832 C CA . ARG A 1 103 ? -16.240 -5.824 -8.237 1.00 95.06 103 ARG A CA 1
ATOM 833 C C . ARG A 1 103 ? -17.076 -6.208 -9.454 1.00 95.06 103 ARG A C 1
ATOM 835 O O . ARG A 1 103 ? -16.973 -5.557 -10.493 1.00 95.06 103 ARG A O 1
ATOM 842 N N . ASN A 1 104 ? -17.849 -7.272 -9.323 1.00 93.44 104 ASN A N 1
ATOM 843 C CA . ASN A 1 104 ? -18.774 -7.752 -10.338 1.00 93.44 104 ASN A CA 1
ATOM 844 C C . ASN A 1 104 ? -20.126 -7.026 -10.219 1.00 93.44 104 ASN A C 1
ATOM 846 O O . ASN A 1 104 ? -20.397 -6.340 -9.230 1.00 93.44 104 ASN A O 1
ATOM 850 N N . GLU A 1 105 ? -20.969 -7.161 -11.242 1.00 93.50 105 GLU A N 1
ATOM 851 C CA . GLU A 1 105 ? -22.285 -6.504 -11.311 1.00 93.50 105 GLU A CA 1
ATOM 852 C C . GLU A 1 105 ? -23.254 -7.002 -10.228 1.00 93.50 105 GLU A C 1
ATOM 854 O O . GLU A 1 105 ? -24.073 -6.242 -9.721 1.00 93.50 105 GLU A O 1
ATOM 859 N N . ASP A 1 106 ? -23.093 -8.252 -9.801 1.00 93.19 106 ASP A N 1
ATOM 860 C CA . ASP A 1 106 ? -23.843 -8.906 -8.724 1.00 93.19 106 ASP A CA 1
ATOM 861 C C . ASP A 1 106 ? -23.367 -8.515 -7.308 1.00 93.19 106 ASP A C 1
ATOM 863 O O . ASP A 1 106 ? -23.741 -9.154 -6.326 1.00 93.19 106 ASP A O 1
ATOM 867 N N . ASN A 1 107 ? -22.533 -7.475 -7.182 1.00 91.56 107 ASN A N 1
ATOM 868 C CA . ASN A 1 107 ? -21.855 -7.064 -5.947 1.00 91.56 107 ASN A CA 1
ATOM 869 C C . ASN A 1 107 ? -20.877 -8.089 -5.351 1.00 91.56 107 ASN A C 1
ATOM 871 O O . ASN A 1 107 ? -20.375 -7.861 -4.246 1.00 91.56 107 ASN A O 1
ATOM 875 N N . SER A 1 108 ? -20.543 -9.164 -6.064 1.00 93.56 108 SER A N 1
ATOM 876 C CA . SER A 1 108 ? -19.456 -10.048 -5.653 1.00 93.56 108 SER A CA 1
ATOM 877 C C . SER A 1 108 ? -18.087 -9.427 -5.959 1.00 93.56 108 SER A C 1
ATOM 879 O O . SER A 1 108 ? -17.948 -8.512 -6.779 1.00 93.56 108 SER A O 1
ATOM 881 N N . TYR A 1 109 ? -17.053 -9.915 -5.276 1.00 93.44 109 TYR A N 1
ATOM 882 C CA . TYR A 1 109 ? -15.671 -9.502 -5.494 1.00 93.44 109 TYR A CA 1
ATOM 883 C C . TYR A 1 109 ? -14.855 -10.677 -6.022 1.00 93.44 109 TYR A C 1
ATOM 885 O O . TYR A 1 109 ? -14.899 -11.771 -5.463 1.00 93.44 109 TYR A O 1
ATOM 893 N N . ALA A 1 110 ? -14.074 -10.432 -7.069 1.00 92.44 110 ALA A N 1
ATOM 894 C CA . ALA A 1 110 ? -13.124 -11.384 -7.624 1.00 92.44 110 ALA A CA 1
ATOM 895 C C . ALA A 1 110 ? -11.704 -10.822 -7.512 1.00 92.44 110 ALA A C 1
ATOM 897 O O . ALA A 1 110 ? -11.469 -9.647 -7.798 1.00 92.44 110 ALA A O 1
ATOM 898 N N . ILE A 1 111 ? -10.751 -11.666 -7.114 1.00 93.19 111 ILE A N 1
ATOM 899 C CA . ILE A 1 111 ? -9.325 -11.331 -7.105 1.00 93.19 111 ILE A CA 1
ATOM 900 C C . ILE A 1 111 ? -8.649 -12.132 -8.213 1.00 93.19 111 ILE A C 1
ATOM 902 O O . ILE A 1 111 ? -8.707 -13.357 -8.219 1.00 93.19 111 ILE A O 1
ATOM 906 N N . SER A 1 112 ? -8.005 -11.440 -9.150 1.00 93.56 112 SER A N 1
ATOM 907 C CA . SER A 1 112 ? -7.091 -12.065 -10.109 1.00 93.56 112 SER A CA 1
ATOM 908 C C . SER A 1 112 ? -5.701 -12.115 -9.493 1.00 93.56 112 SER A C 1
ATOM 910 O O . SER A 1 112 ? -5.087 -11.064 -9.318 1.00 93.56 112 SER A O 1
ATOM 912 N N . ASP A 1 113 ? -5.235 -13.308 -9.132 1.00 92.12 113 ASP A N 1
ATOM 913 C CA . ASP A 1 113 ? -3.900 -13.510 -8.567 1.00 92.12 113 ASP A CA 1
ATOM 914 C C . ASP A 1 113 ? -2.814 -13.244 -9.625 1.00 92.12 113 ASP A C 1
ATOM 916 O O . ASP A 1 113 ? -2.844 -13.795 -10.726 1.00 92.12 113 ASP A O 1
ATOM 920 N N . CYS A 1 114 ? -1.865 -12.375 -9.286 1.00 89.69 114 CYS A N 1
ATOM 921 C CA . CYS A 1 114 ? -0.713 -12.000 -10.106 1.00 89.69 114 CYS A CA 1
ATOM 922 C C . CYS A 1 114 ? 0.607 -12.552 -9.531 1.00 89.69 114 CYS A C 1
ATOM 924 O O . CYS A 1 114 ? 1.686 -12.217 -10.027 1.00 89.69 114 CYS A O 1
ATOM 926 N N . GLY A 1 115 ? 0.546 -13.383 -8.487 1.00 90.06 115 GLY A N 1
ATOM 927 C CA . GLY A 1 115 ? 1.702 -13.983 -7.840 1.00 90.06 115 GLY A CA 1
ATOM 928 C C . GLY A 1 115 ? 2.484 -12.993 -6.978 1.00 90.06 115 GLY A C 1
ATOM 929 O O . GLY A 1 115 ? 1.931 -12.096 -6.344 1.00 90.06 115 GLY A O 1
ATOM 930 N N . ILE A 1 116 ? 3.804 -13.172 -6.925 1.00 88.75 116 ILE A N 1
ATOM 931 C CA . ILE A 1 116 ? 4.690 -12.358 -6.085 1.00 88.75 116 ILE A CA 1
ATOM 932 C C . ILE A 1 116 ? 5.100 -11.087 -6.849 1.00 88.75 116 ILE A C 1
ATOM 934 O O . ILE A 1 116 ? 5.678 -11.195 -7.937 1.00 88.75 116 ILE A O 1
ATOM 938 N N . PRO A 1 117 ? 4.879 -9.880 -6.293 1.00 89.69 117 PRO A N 1
ATOM 939 C CA . PRO A 1 117 ? 5.212 -8.635 -6.965 1.00 89.69 117 PRO A CA 1
ATOM 940 C C . PRO A 1 117 ? 6.726 -8.433 -7.086 1.00 89.69 117 PRO A C 1
ATOM 942 O O . PRO A 1 117 ? 7.499 -8.643 -6.148 1.00 89.69 117 PRO A O 1
ATOM 945 N N . GLY A 1 118 ? 7.139 -7.943 -8.252 1.00 89.12 118 GLY A N 1
ATOM 946 C CA . GLY A 1 118 ? 8.496 -7.482 -8.518 1.00 89.12 118 GLY A CA 1
ATOM 947 C C . GLY A 1 118 ? 8.705 -5.998 -8.220 1.00 89.12 118 GLY A C 1
ATOM 948 O O . GLY A 1 118 ? 7.759 -5.221 -8.078 1.00 89.12 118 GLY A O 1
ATOM 949 N N . ARG A 1 119 ? 9.970 -5.580 -8.171 1.00 88.75 119 ARG A N 1
ATOM 950 C CA . ARG A 1 119 ? 10.387 -4.180 -8.057 1.00 88.75 119 ARG A CA 1
ATOM 951 C C . ARG A 1 119 ? 11.077 -3.732 -9.340 1.00 88.75 119 ARG A C 1
ATOM 953 O O . ARG A 1 119 ? 11.896 -4.456 -9.888 1.00 88.75 119 ARG A O 1
ATOM 960 N N . ILE A 1 120 ? 10.808 -2.500 -9.752 1.00 90.25 120 ILE A N 1
ATOM 961 C CA . ILE A 1 120 ? 11.518 -1.810 -10.831 1.00 90.25 120 ILE A CA 1
ATOM 962 C C . ILE A 1 120 ? 12.114 -0.498 -10.298 1.00 90.25 120 ILE A C 1
ATOM 964 O O . ILE A 1 120 ? 11.527 0.163 -9.431 1.00 90.25 120 ILE A O 1
ATOM 968 N N . GLY A 1 121 ? 13.327 -0.163 -10.738 1.00 89.12 121 GLY A N 1
ATOM 969 C CA . GLY A 1 121 ? 14.030 1.062 -10.347 1.00 89.12 121 GLY A CA 1
ATOM 970 C C . GLY A 1 121 ? 13.506 2.297 -11.085 1.00 89.12 121 GLY A C 1
ATOM 971 O O . GLY A 1 121 ? 12.990 2.183 -12.187 1.00 89.12 121 GLY A O 1
ATOM 972 N N . HIS A 1 122 ? 13.639 3.491 -10.497 1.00 91.12 122 HIS A N 1
ATOM 973 C CA . HIS A 1 122 ? 13.282 4.735 -11.204 1.00 91.12 122 HIS A CA 1
ATOM 974 C C . HIS A 1 122 ? 14.212 4.990 -12.400 1.00 91.12 122 HIS A C 1
ATOM 976 O O . HIS A 1 122 ? 13.771 5.516 -13.409 1.00 91.12 122 HIS A O 1
ATOM 982 N N . ASP A 1 123 ? 15.475 4.577 -12.296 1.00 90.38 123 ASP A N 1
ATOM 983 C CA . ASP A 1 123 ? 16.469 4.622 -13.371 1.00 90.38 123 ASP A CA 1
ATOM 984 C C . ASP A 1 123 ? 16.052 3.786 -14.583 1.00 90.38 123 ASP A C 1
ATOM 986 O O . ASP A 1 123 ? 16.240 4.200 -15.721 1.00 90.38 123 ASP A O 1
ATOM 990 N N . GLU A 1 124 ? 15.454 2.625 -14.332 1.00 90.81 124 GLU A N 1
ATOM 991 C CA . GLU A 1 124 ? 14.928 1.752 -15.374 1.00 90.81 124 GLU A CA 1
ATOM 992 C C . GLU A 1 124 ? 13.716 2.372 -16.078 1.00 90.81 124 GLU A C 1
ATOM 994 O O . GLU A 1 124 ? 13.617 2.317 -17.301 1.00 90.81 124 GLU A O 1
ATOM 999 N N . ILE A 1 125 ? 12.813 2.983 -15.308 1.00 91.31 125 ILE A N 1
ATOM 1000 C CA . ILE A 1 125 ? 11.624 3.655 -15.846 1.00 91.31 125 ILE A CA 1
ATOM 1001 C C . ILE A 1 125 ? 12.040 4.860 -16.696 1.00 91.31 125 ILE A C 1
ATOM 1003 O O . ILE A 1 125 ? 11.588 4.981 -17.831 1.00 91.31 125 ILE A O 1
ATOM 1007 N N . ASP A 1 126 ? 12.952 5.693 -16.191 1.00 92.25 126 ASP A N 1
ATOM 1008 C CA . ASP A 1 126 ? 13.474 6.845 -16.930 1.00 92.25 126 ASP A CA 1
ATOM 1009 C C . ASP A 1 126 ? 14.181 6.417 -18.218 1.00 92.25 126 ASP A C 1
ATOM 1011 O O . ASP A 1 126 ? 13.985 7.041 -19.259 1.00 92.25 126 ASP A O 1
ATOM 1015 N N . ARG A 1 127 ? 14.943 5.315 -18.184 1.00 91.94 127 ARG A N 1
ATOM 1016 C CA . ARG A 1 127 ? 15.593 4.760 -19.380 1.00 91.94 127 ARG A CA 1
ATOM 1017 C C . ARG A 1 127 ? 14.583 4.269 -20.417 1.00 91.94 127 ARG A C 1
ATOM 1019 O O . ARG A 1 127 ? 14.789 4.503 -21.601 1.00 91.94 127 ARG A O 1
ATOM 1026 N N . ALA A 1 128 ? 13.545 3.553 -19.989 1.00 90.12 128 ALA A N 1
ATOM 1027 C CA . ALA A 1 128 ? 12.611 2.889 -20.897 1.00 90.12 128 ALA A CA 1
ATOM 1028 C C . ALA A 1 128 ? 11.533 3.825 -21.467 1.00 90.12 128 ALA A C 1
ATOM 1030 O O . ALA A 1 128 ? 11.083 3.611 -22.588 1.00 90.12 128 ALA A O 1
ATOM 1031 N N . TYR A 1 129 ? 11.116 4.842 -20.708 1.00 90.44 129 TYR A N 1
ATOM 1032 C CA . TYR A 1 129 ? 9.990 5.716 -21.067 1.00 90.44 129 TYR A CA 1
ATOM 1033 C C . TYR A 1 129 ? 10.360 7.193 -21.185 1.00 90.44 129 TYR A C 1
ATOM 1035 O O . TYR A 1 129 ? 9.472 8.030 -21.333 1.00 90.44 129 TYR A O 1
ATOM 1043 N N . HIS A 1 130 ? 11.650 7.526 -21.083 1.00 89.44 130 HIS A N 1
ATOM 1044 C CA . HIS A 1 130 ? 12.146 8.904 -21.124 1.00 89.44 130 HIS A CA 1
ATOM 1045 C C . HIS A 1 130 ? 11.470 9.820 -20.089 1.00 89.44 130 HIS A C 1
ATOM 1047 O O . HIS A 1 130 ? 11.199 10.994 -20.342 1.00 89.44 130 HIS A O 1
ATOM 1053 N N . THR A 1 131 ? 11.184 9.271 -18.907 1.00 91.56 131 THR A N 1
ATOM 1054 C CA . THR A 1 131 ? 10.614 10.012 -17.777 1.00 91.56 131 THR A CA 1
ATOM 1055 C C . THR A 1 131 ? 11.704 10.662 -16.919 1.00 91.56 131 THR A C 1
ATOM 1057 O O . THR A 1 131 ? 12.899 10.513 -17.168 1.00 91.56 131 THR A O 1
ATOM 1060 N N . ASN A 1 132 ? 11.292 11.409 -15.892 1.00 91.31 132 ASN A N 1
ATOM 1061 C CA . ASN A 1 132 ? 12.175 12.156 -14.994 1.00 91.31 132 ASN A CA 1
ATOM 1062 C C . ASN A 1 132 ? 12.017 11.756 -13.511 1.00 91.31 132 ASN A C 1
ATOM 1064 O O . ASN A 1 132 ? 12.166 12.585 -12.613 1.00 91.31 132 ASN A O 1
ATOM 1068 N N . PHE A 1 133 ? 11.710 10.493 -13.213 1.00 91.31 133 PHE A N 1
ATOM 1069 C CA . PHE A 1 133 ? 11.490 10.006 -11.850 1.00 91.31 133 PHE A CA 1
ATOM 1070 C C . PHE A 1 133 ? 12.725 10.159 -10.960 1.00 91.31 133 PHE A C 1
ATOM 1072 O O . PHE A 1 133 ? 12.587 10.465 -9.772 1.00 91.31 133 PHE A O 1
ATOM 1079 N N . VAL A 1 134 ? 13.928 9.905 -11.475 1.00 90.56 134 VAL A N 1
ATOM 1080 C CA . VAL A 1 134 ? 15.165 9.995 -10.690 1.00 90.56 134 VAL A CA 1
ATOM 1081 C C . VAL A 1 134 ? 15.428 11.436 -10.265 1.00 90.56 134 VAL A C 1
ATOM 1083 O O . VAL A 1 134 ? 15.723 11.667 -9.093 1.00 90.56 134 VAL A O 1
ATOM 1086 N N . SER A 1 135 ? 15.296 12.398 -11.180 1.00 90.56 135 SER A N 1
ATOM 1087 C CA . SER A 1 135 ? 15.506 13.815 -10.867 1.00 90.56 135 SER A CA 1
ATOM 1088 C C . SER A 1 135 ? 14.372 14.384 -10.020 1.00 90.56 135 SER A C 1
ATOM 1090 O O . SER A 1 135 ? 14.635 15.133 -9.085 1.00 90.56 135 SER A O 1
ATOM 1092 N N . TYR A 1 136 ? 13.125 13.979 -10.272 1.00 91.50 136 TYR A N 1
ATOM 1093 C CA . TYR A 1 136 ? 11.970 14.464 -9.523 1.00 91.50 136 TYR A CA 1
ATOM 1094 C C . TYR A 1 136 ? 11.986 14.012 -8.058 1.00 91.50 136 TYR A C 1
ATOM 1096 O O . TYR A 1 136 ? 11.848 14.824 -7.145 1.00 91.50 136 TYR A O 1
ATOM 1104 N N . PHE A 1 137 ? 12.167 12.708 -7.828 1.00 91.12 137 PHE A N 1
ATOM 1105 C CA . PHE A 1 137 ? 12.090 12.092 -6.500 1.00 91.12 137 PHE A CA 1
ATOM 1106 C C . PHE A 1 137 ? 13.438 12.022 -5.764 1.00 91.12 137 PHE A C 1
ATOM 1108 O O . PHE A 1 137 ? 13.490 11.523 -4.633 1.00 91.12 137 PHE A O 1
ATOM 1115 N N . GLY A 1 138 ? 14.527 12.454 -6.399 1.00 88.44 138 GLY A N 1
ATOM 1116 C CA . GLY A 1 138 ? 15.855 12.525 -5.798 1.00 88.44 138 GLY A CA 1
ATOM 1117 C C . GLY A 1 138 ? 15.970 13.621 -4.736 1.00 88.44 138 GLY A C 1
ATOM 1118 O O . GLY A 1 138 ? 15.151 14.536 -4.662 1.00 88.44 138 GLY A O 1
ATOM 1119 N N . VAL A 1 139 ? 17.003 13.533 -3.894 1.00 84.81 139 VAL A N 1
ATOM 1120 C CA . VAL A 1 139 ? 17.369 14.637 -2.989 1.00 84.81 139 VAL A CA 1
ATOM 1121 C C . VAL A 1 139 ? 17.719 15.874 -3.817 1.00 84.81 139 VAL A C 1
ATOM 1123 O O . VAL A 1 139 ? 18.499 15.774 -4.760 1.00 84.81 139 VAL A O 1
ATOM 1126 N N . GLY A 1 140 ? 17.136 17.021 -3.464 1.00 81.88 140 GLY A N 1
ATOM 1127 C CA . GLY A 1 140 ? 17.270 18.265 -4.234 1.00 81.88 140 GLY A CA 1
ATOM 1128 C C . GLY A 1 140 ? 16.376 18.341 -5.479 1.00 81.88 140 GLY A C 1
ATOM 1129 O O . GLY A 1 140 ? 16.435 19.329 -6.203 1.00 81.88 140 GLY A O 1
ATOM 1130 N N . GLY A 1 141 ? 15.549 17.321 -5.726 1.00 86.19 141 GLY A N 1
ATOM 1131 C CA . GLY A 1 141 ? 14.524 17.336 -6.766 1.00 86.19 141 GLY A CA 1
ATOM 1132 C C . GLY A 1 141 ? 13.280 18.139 -6.380 1.00 86.19 141 GLY A C 1
ATOM 1133 O O . GLY A 1 141 ? 13.149 18.636 -5.262 1.00 86.19 141 GLY A O 1
ATOM 1134 N N . SER A 1 142 ? 12.319 18.214 -7.302 1.00 87.38 142 SER A N 1
ATOM 1135 C CA . SER A 1 142 ? 11.057 18.950 -7.114 1.00 87.38 142 SER A CA 1
ATOM 1136 C C . SER A 1 142 ? 10.047 18.254 -6.188 1.00 87.38 142 SER A C 1
ATOM 1138 O O . SER A 1 142 ? 8.988 18.812 -5.905 1.00 87.38 142 SER A O 1
ATOM 1140 N N . PHE A 1 143 ? 10.336 17.041 -5.704 1.00 89.62 143 PHE A N 1
ATOM 1141 C CA . PHE A 1 143 ? 9.451 16.328 -4.786 1.00 89.62 143 PHE A CA 1
ATOM 1142 C C . PHE A 1 143 ? 9.399 16.993 -3.402 1.00 89.62 143 PHE A C 1
ATOM 1144 O O . PHE A 1 143 ? 10.356 16.938 -2.621 1.00 89.62 143 PHE A O 1
ATOM 1151 N N . ALA A 1 144 ? 8.230 17.542 -3.069 1.00 87.00 144 ALA A N 1
ATOM 1152 C CA . ALA A 1 144 ? 7.935 18.117 -1.765 1.00 87.00 144 ALA A CA 1
ATOM 1153 C C . ALA A 1 144 ? 7.340 17.061 -0.820 1.00 87.00 144 ALA A C 1
ATOM 1155 O O . ALA A 1 144 ? 6.139 16.798 -0.832 1.00 87.00 144 ALA A O 1
ATOM 1156 N N . ALA A 1 145 ? 8.172 16.497 0.061 1.00 85.06 145 ALA A N 1
ATOM 1157 C CA . ALA A 1 145 ? 7.755 15.478 1.031 1.00 85.06 145 ALA A CA 1
ATOM 1158 C C . ALA A 1 145 ? 6.734 15.972 2.076 1.00 85.06 145 ALA A C 1
ATOM 1160 O O . ALA A 1 145 ? 6.193 15.162 2.816 1.00 85.06 145 ALA A O 1
ATOM 1161 N N . GLN A 1 146 ? 6.461 17.275 2.154 1.00 84.75 146 GLN A N 1
ATOM 1162 C CA . GLN A 1 146 ? 5.417 17.829 3.024 1.00 84.75 146 GLN A CA 1
ATOM 1163 C C . GLN A 1 146 ? 4.050 17.919 2.332 1.00 84.75 146 GLN A C 1
ATOM 1165 O O . GLN A 1 146 ? 3.043 18.143 2.991 1.00 84.75 146 GLN A O 1
ATOM 1170 N N . ASN A 1 147 ? 3.998 17.731 1.011 1.00 87.81 147 ASN A N 1
ATOM 1171 C CA . ASN A 1 147 ? 2.767 17.809 0.238 1.00 87.81 147 ASN A CA 1
ATOM 1172 C C . ASN A 1 147 ? 2.209 16.402 -0.014 1.00 87.81 147 ASN A C 1
ATOM 1174 O O . ASN A 1 147 ? 2.801 15.600 -0.737 1.00 87.81 147 ASN A O 1
ATOM 1178 N N . ASP A 1 148 ? 1.041 16.098 0.543 1.00 86.56 148 ASP A N 1
ATOM 1179 C CA . ASP A 1 148 ? 0.443 14.766 0.414 1.00 86.56 148 ASP A CA 1
ATOM 1180 C C . ASP A 1 148 ? 0.030 14.418 -1.023 1.00 86.56 148 ASP A C 1
ATOM 1182 O O . ASP A 1 148 ? 0.076 13.247 -1.412 1.00 86.56 148 ASP A O 1
ATOM 1186 N N . LYS A 1 149 ? -0.272 15.420 -1.862 1.00 88.81 149 LYS A N 1
ATOM 1187 C CA . LYS A 1 149 ? -0.528 15.189 -3.293 1.00 88.81 149 LYS A CA 1
ATOM 1188 C C . LYS A 1 149 ? 0.710 14.639 -3.993 1.00 88.81 149 LYS A C 1
ATOM 1190 O O . LYS A 1 149 ? 0.590 13.739 -4.822 1.00 88.81 149 LYS A O 1
ATOM 1195 N N . GLU A 1 150 ? 1.890 15.121 -3.613 1.00 88.44 150 GLU A N 1
ATOM 1196 C CA . GLU A 1 150 ? 3.172 14.670 -4.161 1.00 88.44 150 GLU A CA 1
ATOM 1197 C C . GLU A 1 150 ? 3.510 13.242 -3.719 1.00 88.44 150 GLU A C 1
ATOM 1199 O O . GLU A 1 150 ? 4.053 12.466 -4.504 1.00 88.44 150 GLU A O 1
ATOM 1204 N N . LYS A 1 151 ? 3.115 12.848 -2.500 1.00 87.94 151 LYS A N 1
ATOM 1205 C CA . LYS A 1 151 ? 3.290 11.476 -1.989 1.00 87.94 151 LYS A CA 1
ATOM 1206 C C . LYS A 1 151 ? 2.372 10.452 -2.649 1.00 87.94 151 LYS A C 1
ATOM 1208 O O . LYS A 1 151 ? 2.638 9.251 -2.560 1.00 87.94 151 LYS A O 1
ATOM 1213 N N . SER A 1 152 ? 1.272 10.894 -3.251 1.00 90.12 152 SER A N 1
ATOM 1214 C CA . SER A 1 152 ? 0.248 10.007 -3.796 1.00 90.12 152 SER A CA 1
ATOM 1215 C C . SER A 1 152 ? 0.762 9.162 -4.969 1.00 90.12 152 SER A C 1
ATOM 1217 O O . SER A 1 152 ? 1.670 9.545 -5.708 1.00 90.12 152 SER A O 1
ATOM 1219 N N . ALA A 1 153 ? 0.136 8.002 -5.191 1.00 90.56 153 ALA A N 1
ATOM 1220 C CA . ALA A 1 153 ? 0.391 7.211 -6.396 1.00 90.56 153 ALA A CA 1
ATOM 1221 C C . ALA A 1 153 ? 0.005 7.982 -7.670 1.00 90.56 153 ALA A C 1
ATOM 1223 O O . ALA A 1 153 ? 0.677 7.852 -8.693 1.00 90.56 153 ALA A O 1
ATOM 1224 N N . GLN A 1 154 ? -1.039 8.818 -7.592 1.00 91.00 154 GLN A N 1
ATOM 1225 C CA . GLN A 1 154 ? -1.530 9.631 -8.704 1.00 91.00 154 GLN A CA 1
ATOM 1226 C C . GLN A 1 154 ? -0.419 10.496 -9.305 1.00 91.00 154 GLN A C 1
ATOM 1228 O O . GLN A 1 154 ? -0.307 10.568 -10.526 1.00 91.00 154 GLN A O 1
ATOM 1233 N N . LYS A 1 155 ? 0.453 11.079 -8.473 1.00 92.06 155 LYS A N 1
ATOM 1234 C CA . LYS A 1 155 ? 1.577 11.884 -8.959 1.00 92.06 155 LYS A CA 1
ATOM 1235 C C . LYS A 1 155 ? 2.527 11.087 -9.852 1.00 92.06 155 LYS A C 1
ATOM 1237 O O . LYS A 1 155 ? 2.949 11.578 -10.894 1.00 92.06 155 LYS A O 1
ATOM 1242 N N . LYS A 1 156 ? 2.835 9.841 -9.486 1.00 92.06 156 LYS A N 1
ATOM 1243 C CA . LYS A 1 156 ? 3.667 8.961 -10.320 1.00 92.06 156 LYS A CA 1
ATOM 1244 C C . LYS A 1 156 ? 2.981 8.610 -11.633 1.00 92.06 156 LYS A C 1
ATOM 1246 O O . LYS A 1 156 ? 3.642 8.620 -12.658 1.00 92.06 156 LYS A O 1
ATOM 1251 N N . TYR A 1 157 ? 1.672 8.360 -11.622 1.00 92.88 157 TYR A N 1
ATOM 1252 C CA . TYR A 1 157 ? 0.922 8.147 -12.864 1.00 92.88 157 TYR A CA 1
ATOM 1253 C C . TYR A 1 157 ? 0.929 9.387 -13.769 1.00 92.88 157 TYR A C 1
ATOM 1255 O O . TYR A 1 157 ? 1.066 9.246 -14.978 1.00 92.88 157 TYR A O 1
ATOM 1263 N N . GLN A 1 158 ? 0.850 10.593 -13.201 1.00 91.94 158 GLN A N 1
ATOM 1264 C CA . GLN A 1 158 ? 0.969 11.841 -13.965 1.00 91.94 158 GLN A CA 1
ATOM 1265 C C . GLN A 1 158 ? 2.362 12.005 -14.584 1.00 91.94 158 GLN A C 1
ATOM 1267 O O . GLN A 1 158 ? 2.462 12.315 -15.765 1.00 91.94 158 GLN A O 1
ATOM 1272 N N . LEU A 1 159 ? 3.427 11.757 -13.812 1.00 90.50 159 LEU A N 1
ATOM 1273 C CA . LEU A 1 159 ? 4.813 11.818 -14.301 1.00 90.50 159 LEU A CA 1
ATOM 1274 C C . LEU A 1 159 ? 5.124 10.732 -15.333 1.00 90.50 159 LEU A C 1
ATOM 1276 O O . LEU A 1 159 ? 5.926 10.949 -16.234 1.00 90.50 159 LEU A O 1
ATOM 1280 N N . PHE A 1 160 ? 4.500 9.563 -15.197 1.00 91.75 160 PHE A N 1
ATOM 1281 C CA . PHE A 1 160 ? 4.626 8.486 -16.167 1.00 91.75 160 PHE A CA 1
ATOM 1282 C C . PHE A 1 160 ? 3.925 8.812 -17.488 1.00 91.75 160 PHE A C 1
ATOM 1284 O O . PHE A 1 160 ? 4.336 8.300 -18.518 1.00 91.75 160 PHE A O 1
ATOM 1291 N N . GLY A 1 161 ? 2.902 9.668 -17.479 1.00 88.38 161 GLY A N 1
ATOM 1292 C CA . GLY A 1 161 ? 2.142 10.028 -18.672 1.00 88.38 161 GLY A CA 1
ATOM 1293 C C . GLY A 1 161 ? 1.108 8.971 -19.077 1.00 88.38 161 GLY A C 1
ATOM 1294 O O . GLY A 1 161 ? 1.201 7.792 -18.735 1.00 88.38 161 GLY A O 1
ATOM 1295 N N . THR A 1 162 ? 0.079 9.408 -19.804 1.00 78.12 162 THR A N 1
ATOM 1296 C CA . THR A 1 162 ? -1.044 8.559 -20.245 1.00 78.12 162 THR A CA 1
ATOM 1297 C C . THR A 1 162 ? -0.756 7.783 -21.529 1.00 78.12 162 THR A C 1
ATOM 1299 O O . THR A 1 162 ? -1.446 6.811 -21.816 1.00 78.12 162 THR A O 1
ATOM 1302 N N . THR A 1 163 ? 0.258 8.193 -22.291 1.00 80.56 163 THR A N 1
ATOM 1303 C CA . THR A 1 163 ? 0.656 7.577 -23.566 1.00 80.56 163 THR A CA 1
ATOM 1304 C C . THR A 1 163 ? 1.568 6.364 -23.390 1.00 80.56 163 THR A C 1
ATOM 1306 O O . THR A 1 163 ? 1.689 5.551 -24.303 1.00 80.56 163 THR A O 1
ATOM 1309 N N . ASN A 1 164 ? 2.203 6.217 -22.226 1.00 86.25 164 ASN A N 1
ATOM 1310 C CA . ASN A 1 164 ? 3.169 5.155 -21.982 1.00 86.25 164 ASN A CA 1
ATOM 1311 C C . ASN A 1 164 ? 2.481 3.821 -21.661 1.00 86.25 164 ASN A C 1
ATOM 1313 O O . ASN A 1 164 ? 1.629 3.726 -20.771 1.00 86.25 164 ASN A O 1
ATOM 1317 N N . ASN A 1 165 ? 2.882 2.760 -22.369 1.00 86.19 165 ASN A N 1
ATOM 1318 C CA . ASN A 1 165 ? 2.349 1.422 -22.138 1.00 86.19 165 ASN A CA 1
ATOM 1319 C C . ASN A 1 165 ? 2.946 0.814 -20.862 1.00 86.19 165 ASN A C 1
ATOM 1321 O O . ASN A 1 165 ? 4.155 0.639 -20.745 1.00 86.19 165 ASN A O 1
ATOM 1325 N N . ARG A 1 166 ? 2.086 0.448 -19.908 1.00 89.25 166 ARG A N 1
ATOM 1326 C CA . ARG A 1 166 ? 2.492 -0.185 -18.642 1.00 89.25 166 ARG A CA 1
ATOM 1327 C C . ARG A 1 166 ? 2.679 -1.696 -18.757 1.00 89.25 166 ARG A C 1
ATOM 1329 O O . ARG A 1 166 ? 3.296 -2.278 -17.866 1.00 89.25 166 ARG A O 1
ATOM 1336 N N . GLN A 1 167 ? 2.147 -2.327 -19.800 1.00 91.69 167 GLN A N 1
ATOM 1337 C CA . GLN A 1 167 ? 2.248 -3.766 -20.033 1.00 91.69 167 GLN A CA 1
ATOM 1338 C C . GLN A 1 167 ? 3.498 -4.074 -20.843 1.00 91.69 167 GLN A C 1
ATOM 1340 O O . GLN A 1 167 ? 3.632 -3.613 -21.974 1.00 91.69 167 GLN A O 1
ATOM 1345 N N . ASN A 1 168 ? 4.420 -4.828 -20.252 1.00 92.25 168 ASN A N 1
ATOM 1346 C CA . ASN A 1 168 ? 5.704 -5.136 -20.872 1.00 92.25 168 ASN A CA 1
ATOM 1347 C C . ASN A 1 168 ? 6.184 -6.536 -20.518 1.00 92.25 168 ASN A C 1
ATOM 1349 O O . ASN A 1 168 ? 5.639 -7.211 -19.640 1.00 92.25 168 ASN A O 1
ATOM 1353 N N . LYS A 1 169 ? 7.257 -6.925 -21.203 1.00 92.94 169 LYS A N 1
ATOM 1354 C CA . LYS A 1 169 ? 8.094 -8.059 -20.849 1.00 92.94 169 LYS A CA 1
ATOM 1355 C C . LYS A 1 169 ? 9.249 -7.609 -19.957 1.00 92.94 169 LYS A C 1
ATOM 1357 O O . LYS A 1 169 ? 9.778 -6.502 -20.087 1.00 92.94 169 LYS A O 1
ATOM 1362 N N . PHE A 1 170 ? 9.602 -8.475 -19.017 1.00 91.62 170 PHE A N 1
ATOM 1363 C CA . PHE A 1 170 ? 10.563 -8.211 -17.962 1.00 91.62 170 PHE A CA 1
ATOM 1364 C C . PHE A 1 170 ? 11.553 -9.360 -17.818 1.00 91.62 170 PHE A C 1
ATOM 1366 O O . PHE A 1 170 ? 11.204 -10.544 -17.912 1.00 91.62 170 PHE A O 1
ATOM 1373 N N . THR A 1 171 ? 12.784 -8.981 -17.494 1.00 91.94 171 THR A N 1
ATOM 1374 C CA . THR A 1 171 ? 13.868 -9.898 -17.143 1.00 91.94 171 THR A CA 1
ATOM 1375 C C . THR A 1 171 ? 14.271 -9.645 -15.694 1.00 91.94 171 THR A C 1
ATOM 1377 O O . THR A 1 171 ? 14.435 -8.498 -15.272 1.00 91.94 171 THR A O 1
ATOM 1380 N N . GLU A 1 172 ? 14.380 -10.721 -14.913 1.00 88.81 172 GLU A N 1
ATOM 1381 C CA . GLU A 1 172 ? 14.822 -10.659 -13.518 1.00 88.81 172 GLU A CA 1
ATOM 1382 C C . GLU A 1 172 ? 16.310 -10.302 -13.470 1.00 88.81 172 GLU A C 1
ATOM 1384 O O . GLU A 1 172 ? 17.110 -10.840 -14.233 1.00 88.81 172 GLU A O 1
ATOM 1389 N N . THR A 1 173 ? 16.678 -9.377 -12.592 1.00 85.12 173 THR A N 1
ATOM 1390 C CA . THR A 1 173 ? 18.061 -8.942 -12.391 1.00 85.12 173 THR A CA 1
ATOM 1391 C C . THR A 1 173 ? 18.418 -9.039 -10.915 1.00 85.12 173 THR A C 1
ATOM 1393 O O . THR A 1 173 ? 17.558 -8.964 -10.037 1.00 85.12 173 THR A O 1
ATOM 1396 N N . SER A 1 174 ? 19.705 -9.192 -10.627 1.00 76.44 174 SER A N 1
ATOM 1397 C CA . SER A 1 174 ? 20.224 -9.125 -9.267 1.00 76.44 174 SER A CA 1
ATOM 1398 C C . SER A 1 174 ? 20.375 -7.675 -8.805 1.00 76.44 174 SER A C 1
ATOM 1400 O O . SER A 1 174 ? 20.541 -6.744 -9.602 1.00 76.44 174 SER A O 1
ATOM 1402 N N . PHE A 1 175 ? 20.303 -7.481 -7.489 1.00 67.25 175 PHE A N 1
ATOM 1403 C CA . PHE A 1 175 ? 20.677 -6.216 -6.872 1.00 67.25 175 PHE A CA 1
ATOM 1404 C C . PHE A 1 175 ? 22.196 -6.027 -6.911 1.00 67.25 175 PHE A C 1
ATOM 1406 O O . PHE A 1 175 ? 22.935 -7.012 -6.881 1.00 67.25 175 PHE A O 1
ATOM 141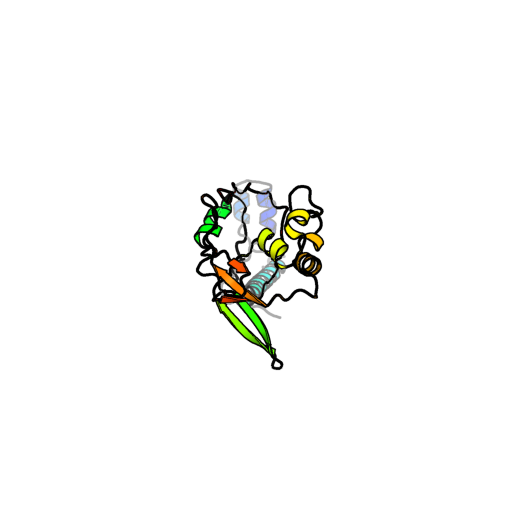3 N N . PRO A 1 176 ? 22.678 -4.770 -6.923 1.00 64.94 176 PRO A N 1
ATOM 1414 C CA . PRO A 1 176 ? 24.087 -4.492 -6.699 1.00 64.94 176 PRO A CA 1
ATOM 1415 C C . PRO A 1 176 ? 24.559 -5.105 -5.376 1.00 64.94 176 PRO A C 1
ATOM 1417 O O . PRO A 1 176 ? 23.827 -5.101 -4.380 1.00 64.94 176 PRO A O 1
ATOM 1420 N N . ILE A 1 177 ? 25.800 -5.589 -5.369 1.00 54.62 177 ILE A N 1
ATOM 1421 C CA . ILE A 1 177 ? 26.459 -6.148 -4.185 1.00 54.62 177 ILE A CA 1
ATOM 1422 C C . ILE A 1 177 ? 26.380 -5.126 -3.036 1.00 54.62 177 ILE A C 1
ATOM 1424 O O . ILE A 1 177 ? 26.728 -3.959 -3.208 1.00 54.62 177 ILE A O 1
ATOM 1428 N N . GLY A 1 178 ? 25.892 -5.558 -1.868 1.00 55.22 178 GLY A N 1
ATOM 1429 C CA . GLY A 1 178 ? 25.796 -4.729 -0.657 1.00 55.22 178 GLY A CA 1
ATOM 1430 C C . GLY A 1 178 ? 24.453 -4.021 -0.419 1.00 55.22 178 GLY A C 1
ATOM 1431 O O . GLY A 1 178 ? 24.296 -3.357 0.606 1.00 55.22 178 GLY A O 1
ATOM 1432 N N . VAL A 1 179 ? 23.456 -4.168 -1.299 1.00 62.94 179 VAL A N 1
ATOM 1433 C CA . VAL A 1 179 ? 22.110 -3.608 -1.075 1.00 62.94 179 VAL A CA 1
ATOM 1434 C C . VAL A 1 179 ? 21.234 -4.604 -0.305 1.00 62.94 179 VAL A C 1
ATOM 1436 O O . VAL A 1 179 ? 20.919 -5.681 -0.806 1.00 62.94 179 VAL A O 1
ATOM 1439 N N . LYS A 1 180 ? 20.789 -4.234 0.907 1.00 57.94 180 LYS A N 1
ATOM 1440 C CA . LYS A 1 180 ? 19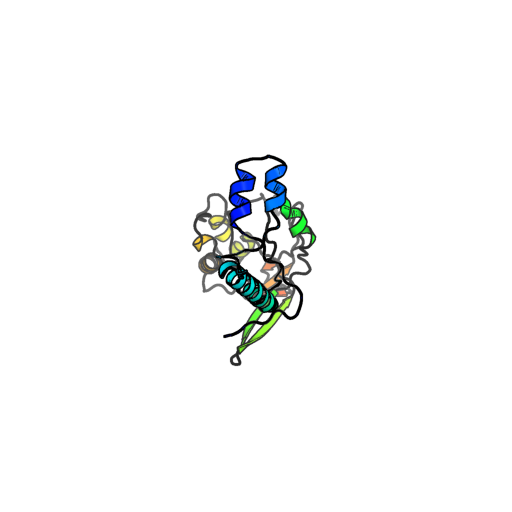.763 -4.991 1.648 1.00 57.94 180 LYS A CA 1
ATOM 1441 C C . LYS A 1 180 ? 18.422 -4.842 0.934 1.00 57.94 180 LYS A C 1
ATOM 1443 O O . LYS A 1 180 ? 17.774 -3.805 1.051 1.00 57.94 180 LYS A O 1
ATOM 1448 N N . ASP A 1 181 ? 18.007 -5.865 0.200 1.00 61.62 181 ASP A N 1
ATOM 1449 C CA . ASP A 1 181 ? 16.768 -5.791 -0.577 1.00 61.62 181 ASP A CA 1
ATOM 1450 C C . ASP A 1 181 ? 15.525 -6.332 0.155 1.00 61.62 181 ASP A C 1
ATOM 1452 O O . ASP A 1 181 ? 14.392 -6.155 -0.287 1.00 61.62 181 ASP A O 1
ATOM 1456 N N . GLY A 1 182 ? 15.698 -6.936 1.333 1.00 63.88 182 GLY A N 1
ATOM 1457 C CA . GLY A 1 182 ? 14.556 -7.476 2.071 1.00 63.88 182 GLY A CA 1
ATOM 1458 C C . GLY A 1 182 ? 13.744 -8.443 1.202 1.00 63.88 182 GLY A C 1
ATOM 1459 O O . GLY A 1 182 ? 12.526 -8.328 1.159 1.00 63.88 182 GLY A O 1
ATOM 1460 N N . GLY A 1 183 ? 14.431 -9.318 0.455 1.00 70.00 183 GLY A N 1
ATOM 1461 C CA . GLY A 1 183 ? 13.857 -10.463 -0.259 1.00 70.00 183 GLY A CA 1
ATOM 1462 C C . GLY A 1 183 ? 12.983 -10.163 -1.481 1.00 70.00 183 GLY A C 1
ATOM 1463 O O . GLY A 1 183 ? 12.176 -11.016 -1.846 1.00 70.00 183 GLY A O 1
ATOM 1464 N N . ARG A 1 184 ? 13.084 -8.987 -2.110 1.00 77.38 184 ARG A N 1
ATOM 1465 C CA . ARG A 1 184 ? 12.291 -8.656 -3.303 1.00 77.38 184 ARG A CA 1
ATOM 1466 C C . ARG A 1 184 ? 13.027 -9.093 -4.577 1.00 77.38 184 ARG A C 1
ATOM 1468 O O . ARG A 1 184 ? 14.219 -9.367 -4.603 1.00 77.38 184 ARG A O 1
ATOM 1475 N N . LYS A 1 185 ? 12.287 -9.199 -5.677 1.00 85.19 185 LYS A N 1
ATOM 1476 C CA . LYS A 1 185 ? 12.861 -9.507 -6.996 1.00 85.19 185 LYS A CA 1
ATOM 1477 C C . LYS A 1 185 ? 12.966 -8.222 -7.802 1.00 85.19 185 LYS A C 1
ATOM 1479 O O . LYS A 1 185 ? 11.976 -7.495 -7.900 1.00 85.19 185 LYS A O 1
ATOM 1484 N N . LEU A 1 186 ? 14.140 -7.920 -8.355 1.00 88.06 186 LEU A N 1
ATOM 1485 C CA . LEU A 1 186 ? 14.338 -6.752 -9.215 1.00 88.06 186 LEU A CA 1
ATOM 1486 C C . LEU A 1 186 ? 14.107 -7.135 -10.672 1.00 88.06 186 LEU A C 1
ATOM 1488 O O . LEU A 1 186 ? 14.531 -8.196 -11.122 1.00 88.06 186 LEU A O 1
ATOM 1492 N N . PHE A 1 187 ? 13.470 -6.243 -11.416 1.00 90.69 187 PHE A N 1
ATOM 1493 C CA . PHE A 1 187 ? 13.176 -6.431 -12.826 1.00 90.69 187 PHE A CA 1
ATOM 1494 C C . PHE A 1 187 ? 13.626 -5.232 -13.647 1.00 90.69 187 PHE A C 1
ATOM 1496 O O . PHE A 1 187 ? 13.567 -4.086 -13.192 1.00 90.69 187 PHE A O 1
ATOM 1503 N N . ARG A 1 188 ? 14.034 -5.530 -14.880 1.00 91.69 188 ARG A N 1
ATOM 1504 C CA . ARG A 1 188 ? 14.266 -4.564 -15.954 1.00 91.69 188 ARG A CA 1
ATOM 1505 C C . ARG A 1 188 ? 13.294 -4.820 -17.103 1.00 91.69 188 ARG A C 1
ATOM 1507 O O . ARG A 1 188 ? 12.864 -5.961 -17.288 1.00 91.69 188 ARG A O 1
ATOM 1514 N N . ILE A 1 189 ? 12.959 -3.777 -17.849 1.00 91.25 189 ILE A N 1
ATOM 1515 C CA . ILE A 1 189 ? 12.109 -3.856 -19.037 1.00 91.25 189 ILE A CA 1
ATOM 1516 C C . ILE A 1 189 ? 12.957 -4.384 -20.187 1.00 91.25 189 ILE A C 1
ATOM 1518 O O . ILE A 1 189 ? 14.048 -3.881 -20.458 1.00 91.25 189 ILE A O 1
ATOM 1522 N N . ASP A 1 190 ? 12.460 -5.432 -20.829 1.00 89.44 190 ASP A N 1
ATOM 1523 C CA . ASP A 1 190 ? 13.169 -6.171 -21.863 1.00 89.44 190 ASP A CA 1
ATOM 1524 C C . ASP A 1 190 ? 12.140 -6.818 -22.791 1.00 89.44 190 ASP A C 1
ATOM 1526 O O . ASP A 1 190 ? 11.397 -7.702 -22.368 1.00 89.44 190 ASP A O 1
ATOM 1530 N N . GLY A 1 191 ? 12.089 -6.393 -24.057 1.00 84.31 191 GLY A N 1
ATOM 1531 C CA . GLY A 1 191 ? 11.142 -6.929 -25.042 1.00 84.31 191 GLY A CA 1
ATOM 1532 C C . GLY A 1 191 ? 11.313 -8.431 -25.312 1.00 84.31 191 GLY A C 1
ATOM 1533 O O . GLY A 1 191 ? 10.362 -9.090 -25.730 1.00 84.31 191 GLY A O 1
ATOM 1534 N N . SER A 1 192 ? 12.494 -8.985 -25.018 1.00 86.00 192 SER A N 1
ATOM 1535 C CA . SER A 1 192 ? 12.796 -10.421 -25.097 1.00 86.00 192 SER A CA 1
ATOM 1536 C C . SER A 1 192 ? 12.596 -11.164 -23.767 1.00 86.00 192 SER A C 1
ATOM 1538 O O . SER A 1 192 ? 12.833 -12.371 -23.675 1.00 86.00 192 SER A O 1
ATOM 1540 N N . GLY A 1 193 ? 12.151 -10.455 -22.726 1.00 85.06 193 GLY A N 1
ATOM 1541 C CA . GLY A 1 193 ? 11.962 -10.991 -21.386 1.00 85.06 193 GLY A CA 1
ATOM 1542 C C . GLY A 1 193 ? 10.913 -12.102 -21.327 1.00 85.06 193 GLY A C 1
ATOM 1543 O O . GLY A 1 193 ? 9.908 -12.092 -22.036 1.00 85.06 193 GLY A O 1
ATOM 1544 N N . LYS A 1 194 ? 11.140 -13.071 -20.436 1.00 86.62 194 LYS A N 1
ATOM 1545 C CA . LYS A 1 194 ? 10.267 -14.248 -20.272 1.00 86.62 194 LYS A CA 1
ATOM 1546 C C . LYS A 1 194 ? 9.017 -13.982 -19.433 1.00 86.62 194 LYS A C 1
ATOM 1548 O O . LYS A 1 194 ? 8.114 -14.811 -19.428 1.00 86.62 194 LYS A O 1
ATOM 1553 N N . LYS A 1 195 ? 8.983 -12.885 -18.671 1.00 88.06 195 LYS A N 1
ATOM 1554 C CA . LYS A 1 195 ? 7.867 -12.565 -17.774 1.00 88.06 195 LYS A CA 1
ATOM 1555 C C . LYS A 1 195 ? 7.087 -11.383 -18.312 1.00 88.06 195 LYS A C 1
ATOM 1557 O O . LYS A 1 195 ? 7.652 -10.310 -18.465 1.00 88.06 195 LYS A O 1
ATOM 1562 N N . GLU A 1 196 ? 5.800 -11.565 -18.546 1.00 91.69 196 GLU A N 1
ATOM 1563 C CA . GLU A 1 196 ? 4.887 -10.468 -18.857 1.00 91.69 196 GLU A CA 1
ATOM 1564 C C . GLU A 1 196 ? 4.287 -9.907 -17.569 1.00 91.69 196 GLU A C 1
ATOM 1566 O O . GLU A 1 196 ? 4.074 -10.629 -16.594 1.00 91.69 196 GLU A O 1
ATOM 1571 N N . GLY A 1 197 ? 4.046 -8.601 -17.534 1.00 91.44 197 GLY A N 1
ATOM 1572 C CA . GLY A 1 197 ? 3.490 -7.955 -16.354 1.00 91.44 197 GLY A CA 1
ATOM 1573 C C . GLY A 1 197 ? 3.030 -6.531 -16.617 1.00 91.44 197 GLY A C 1
ATOM 1574 O O . GLY A 1 197 ? 3.214 -5.980 -17.700 1.00 91.44 197 GLY A O 1
ATOM 1575 N N . THR A 1 198 ? 2.434 -5.920 -15.596 1.00 93.69 198 THR A N 1
ATOM 1576 C CA . THR A 1 198 ? 1.978 -4.527 -15.642 1.00 93.69 198 THR A CA 1
ATOM 1577 C C . THR A 1 198 ? 2.704 -3.700 -14.591 1.00 93.69 198 THR A C 1
ATOM 1579 O O . THR A 1 198 ? 2.729 -4.062 -13.415 1.00 93.69 198 THR A O 1
ATOM 1582 N N . ILE A 1 199 ? 3.255 -2.556 -14.998 1.00 93.56 199 ILE A N 1
ATOM 1583 C CA . ILE A 1 199 ? 3.837 -1.583 -14.072 1.00 93.56 199 ILE A CA 1
ATOM 1584 C C . ILE A 1 199 ? 2.715 -0.916 -13.271 1.00 93.56 199 ILE A C 1
ATOM 1586 O O . ILE A 1 199 ? 1.785 -0.320 -13.823 1.00 93.56 199 ILE A O 1
ATOM 1590 N N . VAL A 1 200 ? 2.833 -0.988 -11.948 1.00 92.88 200 VAL A N 1
ATOM 1591 C CA . VAL A 1 200 ? 1.928 -0.337 -11.001 1.00 92.88 200 VAL A CA 1
ATOM 1592 C C . VAL A 1 200 ? 2.701 0.610 -10.099 1.00 92.88 200 VAL A C 1
ATOM 1594 O O . VAL A 1 200 ? 3.736 0.262 -9.530 1.00 92.88 200 VAL A O 1
ATOM 1597 N N . PHE A 1 201 ? 2.183 1.826 -9.958 1.00 92.75 201 PHE A N 1
ATOM 1598 C CA . PHE A 1 201 ? 2.764 2.833 -9.083 1.00 92.75 201 PHE A CA 1
ATOM 1599 C C . PHE A 1 201 ? 2.029 2.884 -7.752 1.00 92.75 201 PHE A C 1
ATOM 1601 O O . PHE A 1 201 ? 0.802 2.936 -7.698 1.00 92.75 201 PHE A O 1
ATOM 1608 N N . THR A 1 202 ? 2.805 2.930 -6.675 1.00 89.56 202 THR A N 1
ATOM 1609 C CA . THR A 1 202 ? 2.335 3.170 -5.309 1.00 89.56 202 THR A CA 1
ATOM 1610 C C . THR A 1 202 ? 2.872 4.502 -4.793 1.00 89.56 202 THR A C 1
ATOM 1612 O O . THR A 1 202 ? 3.836 5.052 -5.341 1.00 89.56 202 THR A O 1
ATOM 1615 N N . GLY A 1 203 ? 2.259 5.029 -3.730 1.00 86.38 203 GLY A N 1
ATOM 1616 C CA . GLY A 1 203 ? 2.704 6.270 -3.099 1.00 86.38 203 GLY A CA 1
ATOM 1617 C C . GLY A 1 203 ? 4.153 6.210 -2.603 1.00 86.38 203 GLY A C 1
ATOM 1618 O O . GLY A 1 203 ? 4.742 5.138 -2.444 1.00 86.38 203 GLY A O 1
ATOM 1619 N N . GLN A 1 204 ? 4.751 7.376 -2.385 1.00 85.38 204 GLN A N 1
ATOM 1620 C CA . GLN A 1 204 ? 6.119 7.502 -1.897 1.00 85.38 204 GLN A CA 1
ATOM 1621 C C . GLN A 1 204 ? 6.178 8.446 -0.691 1.00 85.38 204 GLN A C 1
ATOM 1623 O O . GLN A 1 204 ? 5.790 9.602 -0.821 1.00 85.38 204 GLN A O 1
ATOM 1628 N N . PRO A 1 205 ? 6.697 7.994 0.465 1.00 78.94 205 PRO A N 1
ATOM 1629 C CA . PRO A 1 205 ? 6.681 8.800 1.684 1.00 78.94 205 PRO A CA 1
ATOM 1630 C C . PRO A 1 205 ? 7.761 9.892 1.726 1.00 78.94 205 PRO A C 1
ATOM 1632 O O . PRO A 1 205 ? 7.609 10.854 2.470 1.00 78.94 205 PRO A O 1
ATOM 1635 N N . GLY A 1 206 ? 8.849 9.767 0.957 1.00 84.50 206 GLY A N 1
ATOM 1636 C CA . GLY A 1 206 ? 10.002 10.663 1.074 1.00 84.50 206 GLY A CA 1
ATOM 1637 C C . GLY A 1 206 ? 10.910 10.690 -0.154 1.00 84.50 206 GLY A C 1
ATOM 1638 O O . GLY A 1 206 ? 10.763 9.881 -1.072 1.00 84.50 206 GLY A O 1
ATOM 1639 N N . GLN A 1 207 ? 11.859 11.627 -0.158 1.00 87.56 207 GLN A N 1
ATOM 1640 C CA . GLN A 1 207 ? 12.900 11.723 -1.186 1.00 87.56 207 GLN A CA 1
ATOM 1641 C C . GLN A 1 207 ? 13.833 10.511 -1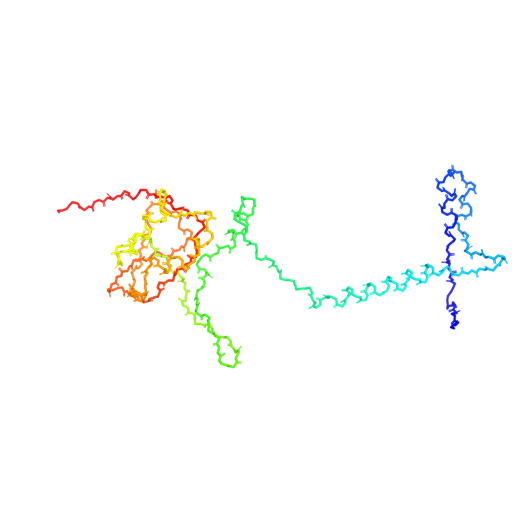.142 1.00 87.56 207 GLN A C 1
ATOM 1643 O O . GLN A 1 207 ? 14.063 9.910 -0.089 1.00 87.56 207 GLN A O 1
ATOM 1648 N N . ARG A 1 208 ? 14.410 10.159 -2.291 1.00 81.44 208 ARG A N 1
ATOM 1649 C CA . ARG A 1 208 ? 15.391 9.078 -2.387 1.00 81.44 208 ARG A CA 1
ATOM 1650 C C . ARG A 1 208 ? 16.808 9.625 -2.368 1.00 81.44 208 ARG A C 1
ATOM 1652 O O . ARG A 1 208 ? 17.217 10.351 -3.271 1.00 81.44 208 ARG A O 1
ATOM 1659 N N . LYS A 1 209 ? 17.586 9.191 -1.375 1.00 78.69 209 LYS A N 1
ATOM 1660 C CA . LYS A 1 209 ? 19.047 9.309 -1.402 1.00 78.69 209 LYS A CA 1
ATOM 1661 C C . LYS A 1 209 ? 19.594 8.347 -2.451 1.00 78.69 209 LYS A C 1
ATOM 1663 O O . LYS A 1 209 ? 19.231 7.171 -2.469 1.00 78.69 209 LYS A O 1
ATOM 1668 N N . ARG A 1 210 ? 20.451 8.850 -3.334 1.00 66.44 210 ARG A N 1
ATOM 1669 C CA . ARG A 1 210 ? 21.123 8.022 -4.334 1.00 66.44 210 ARG A CA 1
ATOM 1670 C C . ARG A 1 210 ? 22.289 7.307 -3.652 1.00 66.44 210 ARG A C 1
ATOM 1672 O O . ARG A 1 210 ? 23.175 7.960 -3.114 1.00 66.44 210 ARG A O 1
ATOM 1679 N N . SER A 1 211 ? 22.301 5.980 -3.674 1.00 55.38 211 SER A N 1
ATOM 1680 C CA . SER A 1 211 ? 23.534 5.218 -3.476 1.00 55.38 211 SER A CA 1
ATOM 1681 C C . SER A 1 211 ? 24.287 5.238 -4.804 1.00 55.38 211 SER A C 1
ATOM 1683 O O . SER A 1 211 ? 23.730 4.809 -5.818 1.00 55.38 211 SER A O 1
ATOM 1685 N N . PHE A 1 212 ? 25.505 5.782 -4.835 1.00 44.19 212 PHE A N 1
ATOM 1686 C CA . PHE A 1 212 ? 26.335 5.765 -6.040 1.00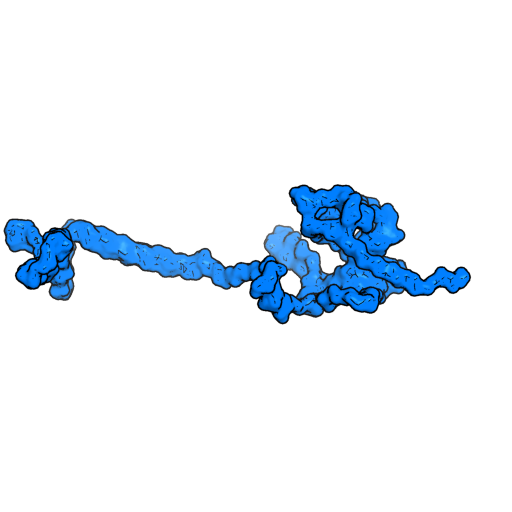 44.19 212 PHE A CA 1
ATOM 1687 C C . PHE A 1 212 ? 26.508 4.315 -6.514 1.00 44.19 212 PHE A C 1
ATOM 1689 O O . PHE A 1 212 ? 27.069 3.483 -5.805 1.00 44.19 212 PHE A O 1
ATOM 1696 N N . ARG A 1 213 ? 26.003 4.003 -7.713 1.00 47.81 213 ARG A N 1
ATOM 1697 C CA . ARG A 1 213 ? 26.414 2.805 -8.447 1.00 47.81 213 ARG A CA 1
ATOM 1698 C C . ARG A 1 213 ? 27.863 3.040 -8.865 1.00 47.81 213 ARG A C 1
ATOM 1700 O O . ARG A 1 213 ? 28.107 3.920 -9.686 1.00 47.81 213 ARG A O 1
ATOM 1707 N N . LYS A 1 214 ? 28.812 2.273 -8.327 1.00 31.61 214 LYS A N 1
ATOM 1708 C CA . LYS A 1 214 ? 30.097 2.082 -9.009 1.00 31.61 214 LYS A CA 1
ATOM 1709 C C . LYS A 1 214 ? 29.753 1.384 -10.330 1.00 31.61 214 LYS A C 1
ATOM 1711 O O . LYS A 1 214 ? 29.325 0.235 -10.313 1.00 31.61 214 LYS A O 1
ATOM 1716 N N . MET A 1 215 ? 29.809 2.108 -11.446 1.00 32.62 215 MET A N 1
ATOM 1717 C CA . MET A 1 215 ? 29.855 1.468 -12.758 1.00 32.62 215 MET A CA 1
ATOM 1718 C C . MET A 1 215 ? 31.241 0.843 -12.878 1.00 32.62 215 MET A C 1
ATOM 1720 O O . MET A 1 215 ? 32.212 1.547 -13.136 1.00 32.62 215 MET A O 1
ATOM 1724 N N . GLU A 1 216 ? 31.346 -0.456 -12.625 1.00 31.47 216 GLU A N 1
ATOM 1725 C CA . GLU A 1 216 ? 32.468 -1.229 -13.144 1.00 31.47 216 GLU A CA 1
ATOM 1726 C C . GLU A 1 216 ? 32.175 -1.570 -14.606 1.00 31.47 216 GLU A C 1
ATOM 1728 O O . GLU A 1 216 ? 31.222 -2.284 -14.901 1.00 31.47 216 GLU A O 1
ATOM 1733 N N . GLY A 1 217 ? 33.004 -1.016 -15.494 1.00 36.12 217 GLY A N 1
ATOM 1734 C CA . GLY A 1 217 ? 33.407 -1.643 -16.752 1.00 36.12 217 GLY A CA 1
ATOM 1735 C C . GLY A 1 217 ? 32.398 -1.663 -17.899 1.00 36.12 217 GLY A C 1
ATOM 1736 O O . GLY A 1 217 ? 31.645 -2.616 -18.053 1.00 36.12 217 GLY A O 1
ATOM 1737 N N . ALA A 1 218 ? 32.513 -0.683 -18.796 1.00 29.30 218 ALA A N 1
ATOM 1738 C CA . ALA A 1 218 ? 32.362 -0.909 -20.235 1.00 29.30 218 ALA A CA 1
ATOM 1739 C C . ALA A 1 218 ? 33.161 0.165 -20.992 1.00 29.30 218 ALA A C 1
ATOM 1741 O O . ALA A 1 218 ? 32.605 1.116 -21.533 1.00 29.30 218 ALA A O 1
ATOM 1742 N N . LEU A 1 219 ? 34.489 0.036 -20.945 1.00 30.30 219 LEU A N 1
ATOM 1743 C CA . LEU A 1 219 ? 35.366 0.499 -22.017 1.00 30.30 219 LEU A CA 1
ATOM 1744 C C . LEU A 1 219 ? 35.607 -0.725 -22.904 1.00 30.30 219 LEU A C 1
ATOM 1746 O O . LEU A 1 219 ? 36.271 -1.668 -22.473 1.00 30.30 219 LEU A O 1
ATOM 1750 N N . LEU A 1 220 ? 35.019 -0.705 -24.095 1.00 32.38 220 LEU A N 1
ATOM 1751 C CA . LEU A 1 220 ? 35.563 -1.320 -25.301 1.00 32.38 220 LEU A CA 1
ATOM 1752 C C . LEU A 1 220 ? 35.532 -0.244 -26.382 1.00 32.38 220 LEU A C 1
ATOM 1754 O O . LEU A 1 220 ? 34.475 0.421 -26.486 1.00 32.38 220 LEU A O 1
#

Radius of gyration: 35.51 Å; chains: 1; bounding box: 82×34×95 Å

Foldseek 3Di:
DDDDDPDDDADWDPVLVVVCVVDVDPVSVVNRRDADDDPNDGDHDPVVVVVVVVVVVVVVVVVVCPVVDDPPPPPPPDCDDPCVCVNLVPDQLQPDWDWDWDQDPVRDIDTGTPGRDADEDPVLLCVPQVFDCCQQQAVVHVQDLVDVVSQALVVVDVRSDPPDFQKAAWAWDDDPPPDPPSPHTYIHGDNPHPDIDGDGGGGHNHGDYDDDDPPPDDDD

Sequence (220 aa):
MKLKAKSPIFVRDGIGQKQAKDNYQDDVQQNAHTFSQYKGRYFIPGTSIKGMIRNVLEILSFGAMEDKVNDHKYALRDLSGAMQEQYLKDFKPDKIYCGWLKRNEDNSYAISDCGIPGRIGHDEIDRAYHTNFVSYFGVGGSFAAQNDKEKSAQKKYQLFGTTNNRQNKFTETSFPIGVKDGGRKLFRIDGSGKKEGTIVFTGQPGQRKRSFRKMEGALL

Secondary structure (DSSP, 8-state):
-----SS----B-SSHHHHHHH---TTTGGGGGPBPEETTEE---HHHHHHHHHHHHHHHHHHTTTTTS----------SHHHHHHHHHH--GGG---EEEEE-TTS-EEEEE--SPEEE-HHHHHHHH---HHHHHBTTSS--TT-HHHHSHHHHHHHH-SSS--EEEEEEEPPPTT---TTPEEEEE-TT-SEEEE-------SPBPPPP--------

pLDDT: mean 78.43, std 16.36, range [29.3, 95.06]